Protein AF-A0A067BLY7-F1 (afdb_monomer_lite)

Secondary structure (DSSP, 8-state):
-PPP-----PPP---------SSTT-STTSHHHHTT----TT---SS---HHHHHHHTT--HHHHHT-HHHHHHGGG-S-HHHHHT-EEE-SS-TTSGGGSEEEHHHHTT-EE-TTT--EEEEETTTTEEEESSSS--EEETTTTEEE-TTEEEETTTTEEEE--GGG-SPPHHHHHHTT---------------------

pLDDT: mean 81.49, std 18.59, range [37.84, 96.62]

Structure (mmCIF, N/CA/C/O backbone):
data_AF-A0A067BLY7-F1
#
_entry.id   AF-A0A067BLY7-F1
#
loop_
_atom_site.group_PDB
_atom_site.id
_atom_site.type_symbol
_atom_site.label_atom_id
_atom_site.label_alt_id
_atom_site.label_comp_id
_atom_site.label_asym_id
_atom_site.label_entity_id
_atom_site.label_seq_id
_atom_site.pdbx_PDB_ins_code
_atom_site.Cartn_x
_atom_site.Cartn_y
_atom_site.Cartn_z
_atom_site.occupancy
_atom_site.B_iso_or_equiv
_atom_site.auth_seq_id
_atom_site.auth_comp_id
_atom_site.auth_asym_id
_atom_site.auth_atom_id
_atom_site.pdbx_PDB_model_num
ATOM 1 N N . MET A 1 1 ? 31.575 -41.632 6.949 1.00 43.72 1 MET A N 1
ATOM 2 C CA . MET A 1 1 ? 31.497 -40.718 5.791 1.00 43.72 1 MET A CA 1
ATOM 3 C C . MET A 1 1 ? 30.023 -40.528 5.488 1.00 43.72 1 MET A C 1
ATOM 5 O O . MET A 1 1 ? 29.417 -41.386 4.865 1.00 43.72 1 MET A O 1
ATOM 9 N N . SER A 1 2 ? 29.424 -39.499 6.079 1.00 47.62 2 SER A N 1
ATOM 10 C CA . SER A 1 2 ? 27.985 -39.240 5.988 1.00 47.62 2 SER A CA 1
ATOM 11 C C . SER A 1 2 ? 27.697 -38.441 4.715 1.00 47.62 2 SER A C 1
ATOM 13 O O . SER A 1 2 ? 28.386 -37.444 4.492 1.00 47.62 2 SER A O 1
ATOM 15 N N . PRO A 1 3 ? 26.734 -38.842 3.870 1.00 48.50 3 PRO A N 1
ATOM 16 C CA . PRO A 1 3 ? 26.409 -38.079 2.677 1.00 48.50 3 PRO A CA 1
ATOM 17 C C . PRO A 1 3 ? 25.557 -36.864 3.058 1.00 48.50 3 PRO A C 1
ATOM 19 O O . PRO A 1 3 ? 24.524 -36.982 3.718 1.00 48.50 3 PRO A O 1
ATOM 22 N N . SER A 1 4 ? 26.028 -35.688 2.647 1.00 45.72 4 SER A N 1
ATOM 23 C CA . SER A 1 4 ? 25.341 -34.406 2.768 1.00 45.72 4 SER A CA 1
ATOM 24 C C . SER A 1 4 ? 24.004 -34.424 2.030 1.00 45.72 4 SER A C 1
ATOM 26 O O . SER A 1 4 ? 23.953 -34.569 0.810 1.00 45.72 4 SER A O 1
ATOM 28 N N . VAL A 1 5 ? 22.923 -34.217 2.776 1.00 52.03 5 VAL A N 1
ATOM 29 C CA . VAL A 1 5 ? 21.598 -33.883 2.248 1.00 52.03 5 VAL A CA 1
ATOM 30 C C . VAL A 1 5 ? 21.599 -32.406 1.853 1.00 52.03 5 VAL A C 1
ATOM 32 O O . VAL A 1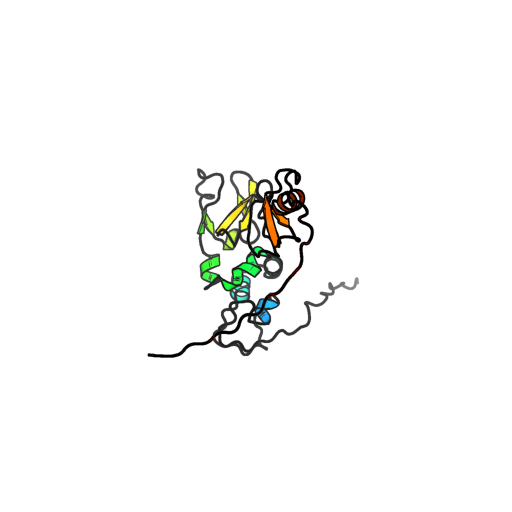 5 ? 21.607 -31.522 2.707 1.00 52.03 5 VAL A O 1
ATOM 35 N N . LEU A 1 6 ? 21.627 -32.136 0.549 1.00 51.06 6 LEU A N 1
ATOM 36 C CA . LEU A 1 6 ? 21.305 -30.823 -0.010 1.00 51.06 6 LEU A CA 1
ATOM 37 C C . LEU A 1 6 ? 19.787 -30.593 0.101 1.00 51.06 6 LEU A C 1
ATOM 39 O O . LEU A 1 6 ? 19.025 -31.509 -0.218 1.00 51.06 6 LEU A O 1
ATOM 43 N N . PRO A 1 7 ? 19.310 -29.400 0.501 1.00 44.44 7 PRO A N 1
ATOM 44 C CA . PRO A 1 7 ? 17.887 -29.102 0.469 1.00 44.44 7 PRO A CA 1
ATOM 45 C C . PRO A 1 7 ? 17.420 -28.946 -0.980 1.00 44.44 7 PRO A C 1
ATOM 47 O O . PRO A 1 7 ? 17.842 -28.037 -1.697 1.00 44.44 7 PRO A O 1
ATOM 50 N N . THR A 1 8 ? 16.515 -29.828 -1.393 1.00 40.44 8 THR A N 1
ATOM 51 C CA . THR A 1 8 ? 15.702 -29.703 -2.603 1.00 40.44 8 THR A CA 1
ATOM 52 C C . THR A 1 8 ? 14.889 -28.409 -2.532 1.00 40.44 8 THR A C 1
ATOM 54 O O . THR A 1 8 ? 13.848 -28.349 -1.880 1.00 40.44 8 THR A O 1
ATOM 57 N N . MET A 1 9 ? 15.358 -27.357 -3.203 1.00 46.91 9 MET A N 1
ATOM 58 C CA . MET A 1 9 ? 14.544 -26.183 -3.519 1.00 46.91 9 MET A CA 1
ATOM 59 C C . MET A 1 9 ? 13.502 -26.603 -4.564 1.00 46.91 9 MET A C 1
ATOM 61 O O . MET A 1 9 ? 13.812 -26.724 -5.749 1.00 46.91 9 MET A O 1
ATOM 65 N N . LEU A 1 10 ? 12.274 -26.883 -4.118 1.00 46.50 10 LEU A N 1
ATOM 66 C CA . LEU A 1 10 ? 11.126 -27.056 -5.009 1.00 46.50 10 LEU A CA 1
ATOM 67 C C . LEU A 1 10 ? 10.812 -25.737 -5.746 1.00 46.50 10 LEU A C 1
ATOM 69 O O . LEU A 1 10 ? 11.083 -24.654 -5.225 1.00 46.50 10 LEU A O 1
ATOM 73 N N . PRO A 1 11 ? 10.277 -25.813 -6.976 1.00 46.44 11 PRO A N 1
ATOM 74 C CA . PRO A 1 11 ? 10.436 -24.760 -7.965 1.00 46.44 11 PRO A CA 1
ATOM 75 C C . PRO A 1 11 ? 9.510 -23.571 -7.705 1.00 46.44 11 PRO A C 1
ATOM 77 O O . PRO A 1 11 ? 8.310 -23.724 -7.475 1.00 46.44 11 PRO A O 1
ATOM 80 N N . ALA A 1 12 ? 10.068 -22.369 -7.854 1.00 46.75 12 ALA A N 1
ATOM 81 C CA . ALA A 1 12 ? 9.291 -21.178 -8.155 1.00 46.75 12 ALA A CA 1
ATOM 82 C C . ALA A 1 12 ? 8.464 -21.431 -9.428 1.00 46.75 12 ALA A C 1
ATOM 84 O O . ALA A 1 12 ? 8.984 -21.936 -10.423 1.00 46.75 12 ALA A O 1
ATOM 85 N N . SER A 1 13 ? 7.173 -21.105 -9.364 1.00 43.59 13 SER A N 1
ATOM 86 C CA . SER A 1 13 ? 6.187 -21.193 -10.448 1.00 43.59 13 SER A CA 1
ATOM 87 C C . SER A 1 13 ? 6.798 -20.977 -11.844 1.00 43.59 13 SER A C 1
ATOM 89 O O . SER A 1 13 ? 7.251 -19.887 -12.188 1.00 43.59 13 SER A O 1
ATOM 91 N N . THR A 1 14 ? 6.808 -22.031 -12.663 1.00 43.09 14 THR A N 1
ATOM 92 C CA . THR A 1 14 ? 7.482 -22.119 -13.973 1.00 43.09 14 THR A CA 1
ATOM 93 C C . THR A 1 14 ? 6.712 -21.473 -15.127 1.00 43.09 14 THR A C 1
ATOM 95 O O . THR A 1 14 ? 6.961 -21.777 -16.295 1.00 43.09 14 THR A O 1
ATOM 98 N N . LYS A 1 15 ? 5.798 -20.534 -14.860 1.00 52.09 15 LYS A N 1
ATOM 99 C CA . LYS A 1 15 ? 5.308 -19.666 -15.936 1.00 52.09 15 LYS A CA 1
ATOM 100 C C . LYS A 1 15 ? 6.346 -18.578 -16.172 1.00 52.09 15 LYS A C 1
ATOM 102 O O . LYS A 1 15 ? 6.411 -17.594 -15.441 1.00 52.09 15 LYS A O 1
ATOM 107 N N . LEU A 1 16 ? 7.163 -18.757 -17.211 1.00 62.25 16 LEU A N 1
ATOM 108 C CA . LEU A 1 16 ? 8.032 -17.711 -17.756 1.00 62.25 16 LEU A CA 1
ATOM 109 C C . LEU A 1 16 ? 7.159 -16.589 -18.338 1.00 62.25 16 LEU A C 1
ATOM 111 O O . LEU A 1 16 ? 6.946 -16.493 -19.548 1.00 62.25 16 LEU A O 1
ATOM 115 N N . ASN A 1 17 ? 6.615 -15.754 -17.457 1.00 77.25 17 ASN A N 1
ATOM 116 C CA . ASN A 1 17 ? 5.777 -14.627 -17.824 1.00 77.25 17 ASN A CA 1
ATOM 117 C C . ASN A 1 17 ? 6.636 -13.619 -18.592 1.00 77.25 17 ASN A C 1
ATOM 119 O O . ASN A 1 17 ? 7.501 -12.953 -18.025 1.00 77.25 17 ASN A O 1
ATOM 123 N N . SER A 1 18 ? 6.406 -13.528 -19.901 1.00 91.44 18 SER A N 1
ATOM 124 C CA . SER A 1 18 ? 7.061 -12.563 -20.782 1.00 91.44 18 SER A CA 1
ATOM 125 C C . SER A 1 18 ? 6.076 -11.474 -21.195 1.00 91.44 18 SER A C 1
ATOM 127 O O . SER A 1 18 ? 4.872 -11.703 -21.312 1.00 91.44 18 SER A O 1
ATOM 129 N N . CYS A 1 19 ? 6.576 -10.260 -21.415 1.00 94.00 19 CYS A N 1
ATOM 130 C CA . CYS A 1 19 ? 5.757 -9.146 -21.877 1.00 94.00 19 CYS A CA 1
ATOM 131 C C . CYS A 1 19 ? 6.415 -8.398 -23.042 1.00 94.00 19 CYS A C 1
ATOM 133 O O . CYS A 1 19 ? 7.618 -8.506 -23.278 1.00 94.00 19 CYS A O 1
ATOM 135 N N . ARG A 1 20 ? 5.614 -7.617 -23.772 1.00 95.06 20 ARG A N 1
ATOM 136 C CA . ARG A 1 20 ? 6.055 -6.756 -24.887 1.00 95.06 20 ARG A CA 1
ATOM 137 C C . ARG A 1 20 ? 5.517 -5.331 -24.732 1.00 95.06 20 ARG A C 1
ATOM 139 O O . ARG A 1 20 ? 5.064 -4.709 -25.683 1.00 95.06 20 ARG A O 1
ATOM 146 N N . CYS A 1 21 ? 5.464 -4.843 -23.494 1.00 94.94 21 CYS A N 1
ATOM 147 C CA . CYS A 1 21 ? 4.829 -3.563 -23.194 1.00 94.94 21 CYS A CA 1
ATOM 148 C C . CYS A 1 21 ? 5.661 -2.395 -23.737 1.00 94.94 21 CYS A C 1
ATOM 150 O O . CYS A 1 21 ? 6.832 -2.274 -23.388 1.00 94.94 21 CYS A O 1
ATOM 152 N N . ALA A 1 22 ? 5.029 -1.484 -24.477 1.00 92.00 22 ALA A N 1
ATOM 153 C CA . ALA A 1 22 ? 5.626 -0.192 -24.824 1.00 92.00 22 ALA A CA 1
ATOM 154 C C . ALA A 1 22 ? 5.487 0.854 -23.695 1.00 92.00 22 ALA A C 1
ATOM 156 O O . ALA A 1 22 ? 6.247 1.808 -23.610 1.00 92.00 22 ALA A O 1
ATOM 157 N N . GLY A 1 23 ? 4.514 0.667 -22.792 1.00 85.62 23 GLY A N 1
ATOM 158 C CA . GLY A 1 23 ? 4.193 1.603 -21.705 1.00 85.62 23 GLY A CA 1
ATOM 159 C C . GLY A 1 23 ? 5.053 1.477 -20.439 1.00 85.62 23 GLY A C 1
ATOM 160 O O . GLY A 1 23 ? 4.634 1.938 -19.377 1.00 85.62 23 GLY A O 1
ATOM 161 N N . GLY A 1 24 ? 6.208 0.807 -20.502 1.00 88.81 24 GLY A N 1
ATOM 162 C CA . GLY A 1 24 ? 7.158 0.731 -19.387 1.00 88.81 24 GLY A CA 1
ATOM 163 C C . GLY A 1 24 ? 6.716 -0.086 -18.165 1.00 88.81 24 GLY A C 1
ATOM 164 O O . GLY A 1 24 ? 7.189 0.185 -17.070 1.00 88.81 24 GLY A O 1
ATOM 165 N N . CYS A 1 25 ? 5.830 -1.075 -18.321 1.00 92.56 25 CYS A N 1
ATOM 166 C CA . CYS A 1 25 ? 5.529 -2.104 -17.306 1.00 92.56 25 CYS A CA 1
ATOM 167 C C . CYS A 1 25 ? 5.191 -1.590 -15.890 1.00 92.56 25 CYS A C 1
ATOM 169 O O . CYS A 1 25 ? 5.679 -2.140 -14.915 1.00 92.56 25 CYS A O 1
ATOM 171 N N . ARG A 1 26 ? 4.363 -0.546 -15.753 1.00 87.94 26 ARG A N 1
ATOM 172 C CA . ARG A 1 26 ? 4.114 0.111 -14.447 1.00 87.94 26 ARG A CA 1
ATOM 173 C C . ARG A 1 26 ? 2.918 -0.416 -13.652 1.00 87.94 26 ARG A C 1
ATOM 175 O O . ARG A 1 26 ? 2.711 -0.018 -12.517 1.00 87.94 26 ARG A O 1
ATOM 182 N N . ASN A 1 27 ? 2.059 -1.228 -14.259 1.00 85.69 27 ASN A N 1
ATOM 183 C CA . ASN A 1 27 ? 0.806 -1.661 -13.644 1.00 85.69 27 ASN A CA 1
ATOM 184 C C . ASN A 1 27 ? 0.369 -3.030 -14.176 1.00 85.69 27 ASN A C 1
ATOM 186 O O . ASN A 1 27 ? 1.000 -3.580 -15.081 1.00 85.69 27 ASN A O 1
ATOM 190 N N . GLY A 1 28 ? -0.750 -3.540 -13.655 1.00 86.38 28 GLY A N 1
ATOM 191 C CA . GLY A 1 28 ? -1.318 -4.845 -14.008 1.00 86.38 28 GLY A CA 1
ATOM 192 C C . GLY A 1 28 ? -1.743 -5.037 -15.473 1.00 86.38 28 GLY A C 1
ATOM 193 O O . GLY A 1 28 ? -2.239 -6.108 -15.806 1.00 86.38 28 GLY A O 1
ATOM 194 N N . ARG A 1 29 ? -1.546 -4.054 -16.371 1.00 89.88 29 ARG A N 1
ATOM 195 C CA . ARG A 1 29 ? -1.613 -4.292 -17.829 1.00 89.88 29 ARG A CA 1
ATOM 196 C C . ARG A 1 29 ? -0.418 -5.109 -18.328 1.00 89.88 29 ARG A C 1
ATOM 198 O O . ARG A 1 29 ? -0.519 -5.780 -19.348 1.00 89.88 29 ARG A O 1
ATOM 205 N N . CYS A 1 30 ? 0.719 -5.038 -17.635 1.00 92.31 30 CYS A N 1
ATOM 206 C CA . CYS A 1 30 ? 1.875 -5.883 -17.911 1.00 92.31 30 CYS A CA 1
ATOM 207 C C . CYS A 1 30 ? 1.667 -7.265 -17.286 1.00 92.31 30 CYS A C 1
ATOM 209 O O . CYS A 1 30 ? 1.398 -7.354 -16.091 1.00 92.31 30 CYS A O 1
ATOM 211 N N . ALA A 1 31 ? 1.852 -8.330 -18.073 1.00 92.06 31 ALA A N 1
ATOM 212 C CA . ALA A 1 31 ? 1.728 -9.708 -17.598 1.00 92.06 31 ALA A CA 1
ATOM 213 C C . ALA A 1 31 ? 2.665 -10.009 -16.417 1.00 92.06 31 ALA A C 1
ATOM 215 O O . ALA A 1 31 ? 2.224 -10.571 -15.428 1.00 92.06 31 ALA A O 1
ATOM 216 N N . CYS A 1 32 ? 3.924 -9.561 -16.469 1.00 92.00 32 CYS A N 1
ATOM 217 C CA . CYS A 1 32 ? 4.869 -9.753 -15.367 1.00 92.00 32 CYS A CA 1
ATOM 218 C C . CYS A 1 32 ? 4.368 -9.070 -14.088 1.00 92.00 32 CYS A C 1
ATOM 220 O O . CYS A 1 32 ? 4.284 -9.694 -13.042 1.00 92.00 32 CYS A O 1
ATOM 222 N N . VAL A 1 33 ? 3.941 -7.806 -14.186 1.00 91.38 33 VAL A N 1
ATOM 223 C CA . VAL A 1 33 ? 3.453 -7.056 -13.018 1.00 91.38 33 VAL A CA 1
ATOM 224 C C . VAL A 1 33 ? 2.175 -7.657 -12.443 1.00 91.38 33 VAL A C 1
ATOM 226 O O . VAL A 1 33 ? 2.026 -7.733 -11.228 1.00 91.38 33 VAL A O 1
ATOM 229 N N . LYS A 1 34 ? 1.252 -8.083 -13.311 1.00 89.81 34 LYS A N 1
ATOM 230 C CA . LYS A 1 34 ? 0.004 -8.739 -12.913 1.00 89.81 34 LYS A CA 1
ATOM 231 C C . LYS A 1 34 ? 0.267 -9.993 -12.077 1.00 89.81 34 LYS A C 1
ATOM 233 O O . LYS A 1 34 ? -0.463 -10.251 -11.131 1.00 89.81 34 LYS A O 1
ATOM 238 N N . GLU A 1 35 ? 1.319 -10.722 -12.421 1.00 88.50 35 GLU A N 1
ATOM 239 C CA . GLU A 1 35 ? 1.740 -11.955 -11.756 1.00 88.50 35 GLU A CA 1
ATOM 240 C C . GLU A 1 35 ? 2.717 -11.691 -10.596 1.00 88.50 35 GLU A C 1
ATOM 242 O O . GLU A 1 35 ? 3.284 -12.626 -10.039 1.00 88.50 35 GLU A O 1
ATOM 247 N N . GLY A 1 36 ? 2.947 -10.422 -10.235 1.00 87.75 36 GLY A N 1
ATOM 248 C CA . GLY A 1 36 ? 3.853 -10.057 -9.148 1.00 87.75 36 GLY A CA 1
ATOM 249 C C . GLY A 1 36 ? 5.333 -10.303 -9.453 1.00 87.75 36 GLY A C 1
ATOM 250 O O . GLY A 1 36 ? 6.131 -10.477 -8.540 1.00 87.75 36 GLY A O 1
ATOM 251 N N . SER A 1 37 ? 5.720 -10.360 -10.727 1.00 89.00 37 SER A N 1
ATOM 252 C CA . SER A 1 37 ? 7.069 -10.732 -11.145 1.00 89.00 37 SER A CA 1
ATOM 253 C C . SER A 1 37 ? 7.833 -9.583 -11.806 1.00 89.00 37 SER A C 1
ATOM 255 O O . SER A 1 37 ? 7.283 -8.683 -12.457 1.00 89.00 37 SER A O 1
ATOM 257 N N . MET A 1 38 ? 9.159 -9.646 -11.692 1.00 90.69 38 MET A N 1
ATOM 258 C CA . MET A 1 38 ? 10.065 -8.792 -12.457 1.00 90.69 38 MET A CA 1
ATOM 259 C C . MET A 1 38 ? 10.023 -9.164 -13.945 1.00 90.69 38 MET A C 1
ATOM 261 O O . MET A 1 38 ? 9.806 -10.322 -14.311 1.00 90.69 38 MET A O 1
ATOM 265 N N . CYS A 1 39 ? 10.245 -8.179 -14.817 1.00 91.69 39 CYS A N 1
ATOM 266 C CA . CYS A 1 39 ? 10.494 -8.458 -16.228 1.00 91.69 39 CYS A CA 1
ATOM 267 C C . CYS A 1 39 ? 11.867 -9.132 -16.355 1.00 91.69 39 CYS A C 1
ATOM 269 O O . CYS A 1 39 ? 12.873 -8.529 -15.992 1.00 91.69 39 CYS A O 1
ATOM 271 N N . GLY A 1 40 ? 11.903 -10.364 -16.864 1.00 89.12 40 GLY A N 1
ATOM 272 C CA . GLY A 1 40 ? 13.145 -11.096 -17.117 1.00 89.12 40 GLY A CA 1
ATOM 273 C C . GLY A 1 40 ? 13.685 -10.907 -18.537 1.00 89.12 40 GLY A C 1
ATOM 274 O O . GLY A 1 40 ? 13.106 -10.191 -19.355 1.00 89.12 40 GLY A O 1
ATOM 275 N N . VAL A 1 41 ? 14.757 -11.634 -18.856 1.00 89.00 41 VAL A N 1
ATOM 276 C CA . VAL A 1 41 ? 15.429 -11.620 -20.174 1.00 89.00 41 VAL A CA 1
ATOM 277 C C . VAL A 1 41 ? 14.531 -12.040 -21.344 1.00 89.00 41 VAL A C 1
ATOM 279 O O . VAL A 1 41 ? 14.805 -11.714 -22.493 1.00 89.00 41 VAL A O 1
ATOM 282 N N . THR A 1 42 ? 13.435 -12.748 -21.069 1.00 91.56 42 THR A N 1
ATOM 283 C CA . THR A 1 42 ? 12.446 -13.158 -22.075 1.00 91.56 42 THR A CA 1
ATOM 284 C C . THR A 1 42 ? 11.482 -12.030 -22.459 1.00 91.56 42 THR A C 1
ATOM 286 O O . THR A 1 42 ? 10.748 -12.151 -23.443 1.00 91.56 42 THR A O 1
ATOM 289 N N . CYS A 1 43 ? 11.459 -10.925 -21.706 1.00 93.56 43 CYS A N 1
ATOM 290 C CA . CYS A 1 43 ? 10.618 -9.768 -21.995 1.00 93.56 43 CYS A CA 1
ATOM 291 C C . CYS A 1 43 ? 11.215 -8.904 -23.110 1.00 93.56 43 CYS A C 1
ATOM 293 O O . CYS A 1 43 ? 12.419 -8.688 -23.182 1.00 93.56 43 CYS A O 1
ATOM 295 N N . ARG A 1 44 ? 10.344 -8.337 -23.948 1.00 94.19 44 ARG A N 1
ATOM 296 C CA . ARG A 1 44 ? 10.695 -7.382 -25.014 1.00 94.19 44 ARG A CA 1
ATOM 297 C C . ARG A 1 44 ? 10.034 -6.020 -24.797 1.00 94.19 44 ARG A C 1
ATOM 299 O O . ARG A 1 44 ? 9.633 -5.356 -25.746 1.00 94.19 44 ARG A O 1
ATOM 306 N N . CYS A 1 45 ? 9.806 -5.647 -23.542 1.00 94.44 45 CYS A N 1
ATOM 307 C CA . CYS A 1 45 ? 9.267 -4.336 -23.199 1.00 94.44 45 CYS A CA 1
ATOM 308 C C . CYS A 1 45 ? 10.305 -3.232 -23.422 1.00 94.44 45 CYS A C 1
ATOM 310 O O . CYS A 1 45 ? 11.493 -3.438 -23.182 1.00 94.44 45 CYS A O 1
ATOM 312 N N . THR A 1 46 ? 9.847 -2.044 -23.806 1.00 91.56 46 THR A N 1
ATOM 313 C CA . THR A 1 46 ? 10.695 -0.853 -23.934 1.00 91.56 46 THR A CA 1
ATOM 314 C C . THR A 1 46 ? 10.563 0.034 -22.697 1.00 91.56 46 THR A C 1
ATOM 316 O O . THR A 1 46 ? 9.510 0.071 -22.053 1.00 91.56 46 THR A O 1
ATOM 319 N N . SER A 1 47 ? 11.655 0.719 -22.331 1.00 89.94 47 SER A N 1
ATOM 320 C CA . SER A 1 47 ? 11.721 1.640 -21.181 1.00 89.94 47 SER A CA 1
ATOM 321 C C . SER A 1 47 ? 11.089 1.062 -19.906 1.00 89.94 47 SER A C 1
ATOM 323 O O . SER A 1 47 ? 10.233 1.691 -19.278 1.00 89.94 47 SER A O 1
ATOM 325 N N . CYS A 1 48 ? 11.471 -0.173 -19.560 1.00 90.94 48 CYS A N 1
ATOM 326 C CA . CYS A 1 48 ? 10.896 -0.917 -18.444 1.00 90.94 48 CYS A CA 1
ATOM 327 C C . CYS A 1 48 ? 11.050 -0.145 -17.125 1.00 90.94 48 CYS A C 1
ATOM 329 O O . CYS A 1 48 ? 12.159 0.177 -16.711 1.00 90.94 48 CYS A O 1
ATOM 331 N N . LYS A 1 49 ? 9.927 0.124 -16.458 1.00 89.44 49 LYS A N 1
ATOM 332 C CA . LYS A 1 49 ? 9.844 0.700 -15.110 1.00 89.44 49 LYS A CA 1
ATOM 333 C C . LYS A 1 49 ? 9.023 -0.214 -14.205 1.00 89.44 49 LYS A C 1
ATOM 335 O O . LYS A 1 49 ? 8.127 0.240 -13.496 1.00 89.44 49 LYS A O 1
ATOM 340 N N . ASN A 1 50 ? 9.282 -1.518 -14.306 1.00 91.50 50 ASN A N 1
ATOM 341 C CA . ASN A 1 50 ? 8.626 -2.504 -13.463 1.00 91.50 50 ASN A CA 1
ATOM 342 C C . ASN A 1 50 ? 8.965 -2.213 -11.987 1.00 91.50 50 ASN A C 1
ATOM 344 O O . ASN A 1 50 ? 10.146 -2.231 -11.636 1.00 91.50 50 ASN A O 1
ATOM 348 N N . PRO A 1 51 ? 7.963 -1.957 -11.128 1.00 89.25 51 PRO A N 1
ATOM 349 C CA . PRO A 1 51 ? 8.191 -1.586 -9.734 1.00 89.25 51 PRO A CA 1
ATOM 350 C C . PRO A 1 51 ? 8.917 -2.670 -8.927 1.00 89.25 51 PRO A C 1
ATOM 352 O O . PRO A 1 51 ? 9.677 -2.343 -8.019 1.00 89.25 51 PRO A O 1
ATOM 355 N N . PHE A 1 52 ? 8.746 -3.946 -9.283 1.00 89.94 52 PHE A N 1
ATOM 356 C CA . PHE A 1 52 ? 9.400 -5.065 -8.602 1.00 89.94 52 PHE A CA 1
ATOM 357 C C . PHE A 1 52 ? 10.915 -5.081 -8.800 1.00 89.94 52 PHE A C 1
ATOM 359 O O . PHE A 1 52 ? 11.631 -5.546 -7.920 1.00 89.94 52 PHE A O 1
ATOM 366 N N . LEU A 1 53 ? 11.414 -4.533 -9.915 1.00 85.06 53 LEU A N 1
ATOM 367 C CA . LEU A 1 53 ? 12.854 -4.393 -10.126 1.00 85.06 53 LEU A CA 1
ATOM 368 C C . LEU A 1 53 ? 13.444 -3.381 -9.138 1.00 85.06 53 LEU A C 1
ATOM 370 O O . LEU A 1 53 ? 14.456 -3.662 -8.510 1.00 85.06 53 LEU A O 1
ATOM 374 N N . SER A 1 54 ? 12.786 -2.231 -8.957 1.00 86.44 54 SER A N 1
ATOM 375 C CA . SER A 1 54 ? 13.220 -1.213 -7.992 1.00 86.44 54 SER A CA 1
ATOM 376 C C . SER A 1 54 ? 13.193 -1.734 -6.554 1.00 86.44 54 SER A C 1
ATOM 378 O O . SER A 1 54 ? 14.107 -1.453 -5.790 1.00 86.44 54 SER A O 1
ATOM 380 N N . ILE A 1 55 ? 12.178 -2.526 -6.204 1.00 87.19 55 ILE A N 1
ATOM 381 C CA . ILE A 1 55 ? 12.048 -3.160 -4.883 1.00 87.19 55 ILE A CA 1
ATOM 382 C C . ILE A 1 55 ? 13.177 -4.171 -4.649 1.00 87.19 55 ILE A C 1
ATOM 384 O O . ILE A 1 55 ? 13.849 -4.106 -3.622 1.00 87.19 55 ILE A O 1
ATOM 388 N N . ALA A 1 56 ? 13.437 -5.052 -5.620 1.00 86.12 56 ALA A N 1
ATOM 389 C CA . ALA A 1 56 ? 14.517 -6.032 -5.527 1.00 86.12 56 ALA A CA 1
ATOM 390 C C . ALA A 1 56 ? 15.900 -5.362 -5.453 1.00 86.12 56 ALA A C 1
ATOM 392 O O . ALA A 1 56 ? 16.746 -5.775 -4.664 1.00 86.12 56 ALA A O 1
ATOM 393 N N . MET A 1 57 ? 16.124 -4.292 -6.225 1.00 84.81 57 MET A N 1
ATOM 394 C CA . MET A 1 57 ? 17.359 -3.500 -6.159 1.00 84.81 57 MET A CA 1
ATOM 395 C C . MET A 1 57 ? 17.555 -2.816 -4.803 1.00 84.81 57 MET A C 1
ATOM 397 O O . MET A 1 57 ? 18.691 -2.615 -4.386 1.00 84.81 57 MET A O 1
ATOM 401 N N . ALA A 1 58 ? 16.466 -2.479 -4.114 1.00 84.31 58 ALA A N 1
ATOM 402 C CA . ALA A 1 58 ? 16.509 -1.934 -2.764 1.00 84.31 58 ALA A CA 1
ATOM 403 C C . ALA A 1 58 ? 16.691 -3.013 -1.675 1.00 84.31 58 ALA A C 1
ATOM 405 O O . ALA A 1 58 ? 16.714 -2.683 -0.492 1.00 84.31 58 ALA A O 1
ATOM 406 N N . GLY A 1 59 ? 16.828 -4.290 -2.058 1.00 84.06 59 GLY A N 1
ATOM 407 C CA . GLY A 1 59 ? 17.062 -5.406 -1.139 1.00 84.06 59 GLY A CA 1
ATOM 408 C C . GLY A 1 59 ? 15.817 -5.894 -0.395 1.00 84.06 59 GLY A C 1
ATOM 409 O O . GLY A 1 59 ? 15.950 -6.639 0.571 1.00 84.06 59 GLY A O 1
ATOM 410 N N . ILE A 1 60 ? 14.618 -5.490 -0.822 1.00 84.75 60 ILE A N 1
ATOM 411 C CA . ILE A 1 60 ? 13.359 -5.938 -0.216 1.00 84.75 60 ILE A CA 1
ATOM 412 C C . ILE A 1 60 ? 12.925 -7.264 -0.849 1.00 84.75 60 ILE A C 1
ATOM 414 O O . ILE A 1 60 ? 12.963 -7.415 -2.075 1.00 84.75 60 ILE A O 1
ATOM 418 N N . ASP A 1 61 ? 12.445 -8.205 -0.030 1.00 83.06 61 ASP A N 1
ATOM 419 C CA . ASP A 1 61 ? 11.816 -9.425 -0.537 1.00 83.06 61 ASP A CA 1
ATOM 420 C C . ASP A 1 61 ? 10.507 -9.090 -1.265 1.00 83.06 61 ASP A C 1
ATOM 422 O O . ASP A 1 61 ? 9.490 -8.722 -0.678 1.00 83.06 61 ASP A O 1
ATOM 426 N N . VAL A 1 62 ? 10.523 -9.248 -2.586 1.00 84.19 62 VAL A N 1
ATOM 427 C CA . VAL A 1 62 ? 9.352 -9.037 -3.443 1.00 84.19 62 VAL A CA 1
ATOM 428 C C . VAL A 1 62 ? 8.206 -9.981 -3.058 1.00 84.19 62 VAL A C 1
ATOM 430 O O . VAL A 1 62 ? 7.034 -9.633 -3.210 1.00 84.19 62 VAL A O 1
ATOM 433 N N . SER A 1 63 ? 8.521 -11.163 -2.526 1.00 84.06 63 SER A N 1
ATOM 434 C CA . SER A 1 63 ? 7.547 -12.221 -2.256 1.00 84.06 63 SER A CA 1
ATOM 435 C C . SER A 1 63 ? 6.549 -11.846 -1.159 1.00 84.06 63 SER A C 1
ATOM 437 O O . SER A 1 63 ? 5.405 -12.310 -1.195 1.00 84.06 63 SER A O 1
ATOM 439 N N . THR A 1 64 ? 6.942 -11.044 -0.164 1.00 82.88 64 THR A N 1
ATOM 440 C CA . THR A 1 64 ? 6.021 -10.542 0.874 1.00 82.88 64 THR A CA 1
ATOM 441 C C . THR A 1 64 ? 5.106 -9.458 0.311 1.00 82.88 64 THR A C 1
ATOM 443 O O . THR A 1 64 ? 3.893 -9.516 0.510 1.00 82.88 64 THR A O 1
ATOM 446 N N . LEU A 1 65 ? 5.651 -8.545 -0.493 1.00 86.25 65 LEU A N 1
ATOM 447 C CA . LEU A 1 65 ? 4.906 -7.436 -1.091 1.00 86.25 65 LEU A CA 1
ATOM 448 C C . LEU A 1 65 ? 3.875 -7.857 -2.133 1.00 86.25 65 LEU A C 1
ATOM 450 O O . LEU A 1 65 ? 2.796 -7.275 -2.198 1.00 86.25 65 LEU A O 1
ATOM 454 N N . VAL A 1 66 ? 4.163 -8.884 -2.931 1.00 89.06 66 VAL A N 1
ATOM 455 C CA . VAL A 1 66 ? 3.199 -9.415 -3.912 1.00 89.06 66 VAL A CA 1
ATOM 456 C C . VAL A 1 66 ? 1.942 -9.965 -3.232 1.00 89.06 66 VAL A C 1
ATOM 458 O O . VAL A 1 66 ? 0.863 -9.936 -3.820 1.00 89.06 66 VAL A O 1
ATOM 461 N N . ARG A 1 67 ? 2.066 -10.437 -1.986 1.00 88.75 67 ARG A N 1
ATOM 462 C CA . ARG A 1 67 ? 0.940 -10.912 -1.170 1.00 88.75 67 ARG A CA 1
ATOM 463 C C . ARG A 1 67 ? 0.176 -9.774 -0.485 1.00 88.75 67 ARG A C 1
ATOM 465 O O . ARG A 1 67 ? -0.883 -10.020 0.085 1.00 88.75 67 ARG A O 1
ATOM 472 N N . ASP A 1 68 ? 0.689 -8.546 -0.526 1.00 91.06 68 ASP A N 1
ATOM 473 C CA . ASP A 1 68 ? 0.030 -7.383 0.054 1.00 91.06 68 ASP A CA 1
ATOM 474 C C . ASP A 1 68 ? -0.972 -6.765 -0.934 1.00 91.06 68 ASP A C 1
ATOM 476 O O . ASP A 1 68 ? -0.620 -6.007 -1.842 1.00 91.06 68 ASP A O 1
ATOM 480 N N . ASP A 1 69 ? -2.260 -7.031 -0.711 1.00 92.62 69 ASP A N 1
ATOM 481 C CA . ASP A 1 69 ? -3.352 -6.449 -1.496 1.00 92.62 69 ASP A CA 1
ATOM 482 C C . ASP A 1 69 ? -3.346 -4.917 -1.493 1.00 92.62 69 ASP A C 1
ATOM 484 O O . ASP A 1 69 ? -3.749 -4.295 -2.484 1.00 92.62 69 ASP A O 1
ATOM 488 N N . CYS A 1 70 ? -2.915 -4.285 -0.397 1.00 94.12 70 CYS A N 1
ATOM 489 C CA . CYS A 1 70 ? -2.847 -2.831 -0.323 1.00 94.12 70 CYS A CA 1
ATOM 490 C C . CYS A 1 70 ? -1.803 -2.307 -1.313 1.00 94.12 70 CYS A C 1
ATOM 492 O O . CYS A 1 70 ? -2.079 -1.376 -2.075 1.00 94.12 70 CYS A O 1
ATOM 494 N N . PHE A 1 71 ? -0.635 -2.944 -1.361 1.00 92.81 71 PHE A N 1
ATOM 495 C CA . PHE A 1 71 ? 0.419 -2.628 -2.318 1.00 92.81 71 PHE A CA 1
ATOM 496 C C . PHE A 1 71 ? -0.029 -2.887 -3.760 1.00 92.81 71 PHE A C 1
ATOM 498 O O . PHE A 1 71 ? -0.029 -1.967 -4.587 1.00 92.81 71 PHE A O 1
ATOM 505 N N . MET A 1 72 ? -0.483 -4.108 -4.056 1.00 91.19 72 MET A N 1
ATOM 506 C CA . MET A 1 72 ? -0.819 -4.538 -5.418 1.00 91.19 72 MET A CA 1
ATOM 507 C C . MET A 1 72 ? -1.922 -3.678 -6.048 1.00 91.19 72 MET A C 1
ATOM 509 O O . MET A 1 72 ? -1.848 -3.332 -7.232 1.00 91.19 72 MET A O 1
ATOM 513 N N . HIS A 1 73 ? -2.911 -3.244 -5.259 1.00 92.56 73 HIS A N 1
ATOM 514 C CA . HIS A 1 73 ? -3.974 -2.354 -5.735 1.00 92.56 73 HIS A CA 1
ATOM 515 C C . HIS A 1 73 ? -3.559 -0.879 -5.866 1.00 92.56 73 HIS A C 1
ATOM 517 O O . HIS A 1 73 ? -4.227 -0.124 -6.579 1.00 92.56 73 HIS A O 1
ATOM 523 N N . ASN A 1 74 ? -2.474 -0.444 -5.219 1.00 92.56 74 ASN A N 1
ATOM 524 C CA . ASN A 1 74 ? -1.948 0.920 -5.355 1.00 92.56 74 ASN A CA 1
ATOM 525 C C . ASN A 1 74 ? -0.773 1.027 -6.333 1.00 92.56 74 ASN A C 1
ATOM 527 O O . ASN A 1 74 ? -0.407 2.140 -6.710 1.00 92.56 74 ASN A O 1
ATOM 531 N N . LEU A 1 75 ? -0.245 -0.097 -6.821 1.00 89.62 75 LEU A N 1
ATOM 532 C CA . LEU A 1 75 ? 0.907 -0.153 -7.716 1.00 89.62 75 LEU A CA 1
ATOM 533 C C . LEU A 1 75 ? 0.767 0.753 -8.945 1.00 89.62 75 LEU A C 1
ATOM 535 O O . LEU A 1 75 ? 1.687 1.481 -9.302 1.00 89.62 75 LEU A O 1
ATOM 539 N N . SER A 1 76 ? -0.423 0.786 -9.550 1.00 86.81 76 SER A N 1
ATOM 540 C CA . SER A 1 76 ? -0.694 1.610 -10.732 1.00 86.81 76 SER A CA 1
ATOM 541 C C . SER A 1 76 ? -0.681 3.116 -10.473 1.00 86.81 76 SER A C 1
ATOM 543 O O . SER A 1 76 ? -0.628 3.889 -11.429 1.00 86.81 76 SER A O 1
ATOM 545 N N . LYS A 1 77 ? -0.788 3.538 -9.209 1.00 90.19 77 LYS A N 1
ATOM 546 C CA . LYS A 1 77 ? -0.770 4.950 -8.801 1.00 90.19 77 LYS A CA 1
ATOM 547 C C . LYS A 1 77 ? 0.657 5.446 -8.556 1.00 90.19 77 LYS A C 1
ATOM 549 O O . LYS A 1 77 ? 0.894 6.651 -8.551 1.00 90.19 77 LYS A O 1
ATOM 554 N N . ILE A 1 78 ? 1.608 4.530 -8.379 1.00 89.38 78 ILE A N 1
ATOM 555 C CA . ILE A 1 78 ? 3.009 4.847 -8.115 1.00 89.38 78 ILE A CA 1
ATOM 556 C C . ILE A 1 78 ? 3.695 5.126 -9.453 1.00 89.38 78 ILE A C 1
ATOM 558 O O . ILE A 1 78 ? 3.842 4.247 -10.300 1.00 89.38 78 ILE A O 1
ATOM 562 N N . ARG A 1 79 ? 4.096 6.384 -9.669 1.00 86.00 79 ARG A N 1
ATOM 563 C CA . ARG A 1 79 ? 4.752 6.802 -10.922 1.00 86.00 79 ARG A CA 1
ATOM 564 C C . ARG A 1 79 ? 6.200 6.330 -10.994 1.00 86.00 79 ARG A C 1
ATOM 566 O O . ARG A 1 79 ? 6.655 5.945 -12.070 1.00 86.00 79 ARG A O 1
ATOM 573 N N . ASP A 1 80 ? 6.885 6.393 -9.858 1.00 88.75 80 ASP A N 1
ATOM 574 C CA . ASP A 1 80 ? 8.286 6.041 -9.692 1.00 88.75 80 ASP A CA 1
ATOM 575 C C . ASP A 1 80 ? 8.465 5.331 -8.346 1.00 88.75 80 ASP A C 1
ATOM 577 O O . ASP A 1 80 ? 8.244 5.923 -7.289 1.00 88.75 80 ASP A O 1
ATOM 581 N N . MET A 1 81 ? 8.782 4.035 -8.395 1.00 90.44 81 MET A N 1
ATOM 582 C CA . MET A 1 81 ? 8.857 3.209 -7.190 1.00 90.44 81 MET A CA 1
ATOM 583 C C . MET A 1 81 ? 10.043 3.599 -6.309 1.00 90.44 81 MET A C 1
ATOM 585 O O . MET A 1 81 ? 9.895 3.668 -5.097 1.00 90.44 81 MET A O 1
ATOM 589 N N . MET A 1 82 ? 11.196 3.906 -6.905 1.00 89.19 82 MET A N 1
ATOM 590 C CA . MET A 1 82 ? 12.400 4.250 -6.149 1.00 89.19 82 MET A CA 1
ATOM 591 C C . MET A 1 82 ? 12.197 5.536 -5.343 1.00 89.19 82 MET A C 1
ATOM 593 O O . MET A 1 82 ? 12.415 5.562 -4.135 1.00 89.19 82 MET A O 1
ATOM 597 N N . THR A 1 83 ? 11.671 6.575 -5.991 1.00 92.25 83 THR A N 1
ATOM 598 C CA . THR A 1 83 ? 11.281 7.827 -5.327 1.00 92.25 83 THR A CA 1
ATOM 599 C C . THR A 1 83 ? 10.279 7.565 -4.209 1.00 92.25 83 THR A C 1
ATOM 601 O O . THR A 1 83 ? 10.417 8.114 -3.120 1.00 92.25 83 THR A O 1
ATOM 604 N N . LYS A 1 84 ? 9.289 6.693 -4.454 1.00 93.44 84 LYS A N 1
ATOM 605 C CA . LYS A 1 84 ? 8.267 6.378 -3.456 1.00 93.44 84 LYS A CA 1
ATOM 606 C C . LYS A 1 84 ? 8.854 5.683 -2.230 1.00 93.44 84 LYS A C 1
ATOM 608 O O . LYS A 1 84 ? 8.489 6.037 -1.119 1.00 93.44 84 LYS A O 1
ATOM 613 N N . LEU A 1 85 ? 9.773 4.737 -2.408 1.00 92.38 85 LEU A N 1
ATOM 614 C CA . LEU A 1 85 ? 10.430 4.041 -1.298 1.00 92.38 85 LEU A CA 1
ATOM 615 C C . LEU A 1 85 ? 11.250 4.996 -0.414 1.00 92.38 85 LEU A C 1
ATOM 617 O O . LEU A 1 85 ? 11.301 4.813 0.799 1.00 92.38 85 LEU A O 1
ATOM 621 N N . HIS A 1 86 ? 11.842 6.042 -0.990 1.00 93.19 86 HIS A N 1
ATOM 622 C CA . HIS A 1 86 ? 12.602 7.047 -0.238 1.00 93.19 86 HIS A CA 1
ATOM 623 C C . HIS A 1 86 ? 11.752 8.169 0.373 1.00 93.19 86 HIS A C 1
ATOM 625 O O . HIS A 1 86 ? 12.288 9.015 1.089 1.00 93.19 86 HIS A O 1
ATOM 631 N N . GLU A 1 87 ? 10.442 8.193 0.124 1.00 94.88 87 GLU A N 1
ATOM 632 C CA . GLU A 1 87 ? 9.552 9.166 0.748 1.00 94.88 87 GLU A CA 1
ATOM 633 C C . GLU A 1 87 ? 9.511 8.959 2.266 1.00 94.88 87 GLU A C 1
ATOM 635 O O . GLU A 1 87 ? 9.488 7.830 2.761 1.00 94.88 87 GLU A O 1
ATOM 640 N N . VAL A 1 88 ? 9.509 10.069 2.999 1.00 94.75 88 VAL A N 1
ATOM 641 C CA . VAL A 1 88 ? 9.552 10.089 4.458 1.00 94.75 88 VAL A CA 1
ATOM 642 C C . VAL A 1 88 ? 8.153 10.337 5.004 1.00 94.75 88 VAL A C 1
ATOM 644 O O . VAL A 1 88 ? 7.473 11.274 4.585 1.00 94.75 88 VAL A O 1
ATOM 647 N N . ILE A 1 89 ? 7.736 9.505 5.953 1.00 94.50 89 ILE A N 1
ATOM 648 C CA . ILE A 1 89 ? 6.435 9.595 6.612 1.00 94.50 89 ILE A CA 1
ATOM 649 C C . ILE A 1 89 ? 6.606 9.748 8.127 1.00 94.50 89 ILE A C 1
ATOM 651 O O . ILE A 1 89 ? 7.547 9.190 8.701 1.00 94.50 89 ILE A O 1
ATOM 655 N N . PRO A 1 90 ? 5.693 10.471 8.795 1.00 93.50 90 PRO A N 1
ATOM 656 C CA . PRO A 1 90 ? 5.755 10.634 10.235 1.00 93.50 90 PRO A CA 1
ATOM 657 C C . PRO A 1 90 ? 5.370 9.340 10.956 1.00 93.50 90 PRO A C 1
ATOM 659 O O . PRO A 1 90 ? 4.429 8.641 10.559 1.00 93.50 90 PRO A O 1
ATOM 662 N N . VAL A 1 91 ? 6.056 9.048 12.059 1.00 92.94 91 VAL A N 1
ATOM 663 C CA . VAL A 1 91 ? 5.674 7.952 12.958 1.00 92.94 91 VAL A CA 1
ATOM 664 C C . VAL A 1 91 ? 4.596 8.462 13.927 1.00 92.94 91 VAL A C 1
ATOM 666 O O . VAL A 1 91 ? 4.760 9.518 14.534 1.00 92.94 91 VAL A O 1
ATOM 669 N N . PRO A 1 92 ? 3.478 7.738 14.117 1.00 91.06 92 PRO A N 1
ATOM 670 C CA . PRO A 1 92 ? 2.326 8.246 14.870 1.00 91.06 92 PRO A CA 1
ATOM 671 C C . PRO A 1 92 ? 2.505 8.231 16.399 1.00 91.06 92 PRO A C 1
ATOM 673 O O . PRO A 1 92 ? 1.598 8.626 17.130 1.00 91.06 92 PRO A O 1
ATOM 676 N N . CYS A 1 93 ? 3.638 7.752 16.914 1.00 90.62 93 CYS A N 1
ATOM 677 C CA . CYS A 1 93 ? 3.905 7.625 18.345 1.00 90.62 93 CYS A CA 1
ATOM 678 C C . CYS A 1 93 ? 5.280 8.177 18.714 1.00 90.62 93 CYS A C 1
ATOM 680 O O . CYS A 1 93 ? 6.173 8.224 17.878 1.00 90.62 93 CYS A O 1
ATOM 682 N N . CYS A 1 94 ? 5.466 8.495 19.997 1.00 89.88 94 CYS A N 1
ATOM 683 C CA . CYS A 1 94 ? 6.738 8.980 20.542 1.00 89.88 94 CYS A CA 1
ATOM 684 C C . CYS A 1 94 ? 7.317 10.210 19.802 1.00 89.88 94 CYS A C 1
ATOM 686 O O . CYS A 1 94 ? 8.515 10.218 19.521 1.00 89.88 94 CYS A O 1
ATOM 688 N N . PRO A 1 95 ? 6.525 11.269 19.522 1.00 86.94 95 PRO A N 1
ATOM 689 C CA . PRO A 1 95 ? 6.985 12.421 18.732 1.00 86.94 95 PRO A CA 1
ATOM 690 C C . PRO A 1 95 ? 8.134 13.206 19.390 1.00 86.94 95 PRO A C 1
ATOM 692 O O . PRO A 1 95 ? 8.864 13.936 18.721 1.00 86.94 95 PRO A O 1
ATOM 695 N N . SER A 1 96 ? 8.309 13.051 20.705 1.00 85.88 96 SER A N 1
ATOM 696 C CA . SER A 1 96 ? 9.410 13.637 21.472 1.00 85.88 96 SER A CA 1
ATOM 697 C C . SER A 1 96 ? 10.763 12.964 21.222 1.00 85.88 96 SER A C 1
ATOM 699 O O . SER A 1 96 ? 11.793 13.538 21.563 1.00 85.88 96 SER A O 1
ATOM 701 N N . ILE A 1 97 ? 10.791 11.767 20.629 1.00 83.50 97 ILE A N 1
ATOM 702 C CA . ILE A 1 97 ? 12.027 11.047 20.317 1.00 83.50 97 ILE A CA 1
ATOM 703 C C . ILE A 1 97 ? 12.420 11.371 18.877 1.00 83.50 97 IL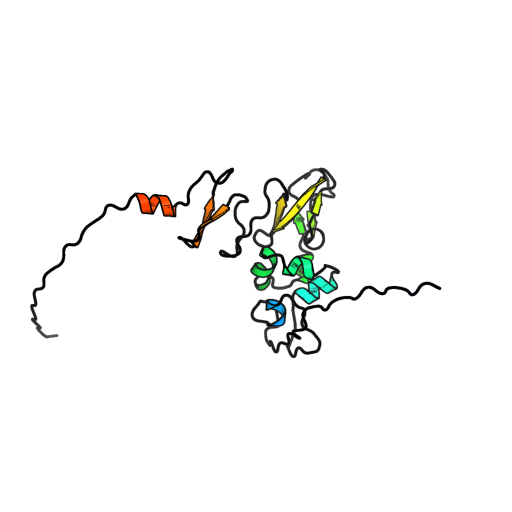E A C 1
ATOM 705 O O . ILE A 1 97 ? 11.758 10.926 17.943 1.00 83.50 97 ILE A O 1
ATOM 709 N N . ALA A 1 98 ? 13.523 12.103 18.693 1.00 80.38 98 ALA A N 1
ATOM 710 C CA . ALA A 1 98 ? 13.987 12.545 17.374 1.00 80.38 98 ALA A CA 1
ATOM 711 C C . ALA A 1 98 ? 14.147 11.389 16.365 1.00 80.38 98 ALA A C 1
ATOM 713 O O . ALA A 1 98 ? 13.743 11.516 15.212 1.00 80.38 98 ALA A O 1
ATOM 714 N N . SER A 1 99 ? 14.650 10.229 16.805 1.00 77.38 99 SER A N 1
ATOM 715 C CA . SER A 1 99 ? 14.812 9.038 15.956 1.00 77.38 99 SER A CA 1
ATOM 716 C C . SER A 1 99 ? 13.496 8.372 15.530 1.00 77.38 99 SER A C 1
ATOM 718 O O . SER A 1 99 ? 13.510 7.550 14.622 1.00 77.38 99 SER A O 1
ATOM 720 N N . ASN A 1 100 ? 12.365 8.731 16.146 1.00 80.94 100 ASN A N 1
ATOM 721 C CA . ASN A 1 100 ? 11.029 8.229 15.821 1.00 80.94 100 ASN A CA 1
ATOM 722 C C . ASN A 1 100 ? 10.109 9.352 15.324 1.00 80.94 100 ASN A C 1
ATOM 724 O O . ASN A 1 100 ? 8.899 9.239 15.453 1.00 80.94 100 ASN A O 1
ATOM 728 N N . GLN A 1 101 ? 10.635 10.457 14.793 1.00 84.38 101 GLN A N 1
ATOM 729 C CA . GLN A 1 101 ? 9.769 11.479 14.191 1.00 84.38 101 GLN A CA 1
ATOM 730 C C . GLN A 1 101 ? 9.325 11.074 12.791 1.00 84.38 101 GLN A C 1
ATOM 732 O O . GLN A 1 101 ? 8.171 11.264 12.418 1.00 84.38 101 GLN A O 1
ATOM 737 N N . ASN A 1 102 ? 10.251 10.500 12.028 1.00 91.19 102 ASN A N 1
ATOM 738 C CA . ASN A 1 102 ? 10.125 10.301 10.600 1.00 91.19 102 ASN A CA 1
ATOM 739 C C . ASN A 1 102 ? 10.856 9.023 10.187 1.00 91.19 102 ASN A C 1
ATOM 741 O O . ASN A 1 102 ? 11.959 8.760 10.663 1.00 91.19 102 ASN A O 1
ATOM 745 N N . VAL A 1 103 ? 10.258 8.252 9.285 1.00 93.06 103 VAL A N 1
ATOM 746 C CA . VAL A 1 103 ? 10.845 7.027 8.730 1.00 93.06 103 VAL A CA 1
ATOM 747 C C . VAL A 1 103 ? 10.608 6.991 7.225 1.00 93.06 103 VAL A C 1
ATOM 749 O O . VAL A 1 103 ? 9.578 7.465 6.745 1.00 93.06 103 VAL A O 1
ATOM 752 N N . SER A 1 104 ? 11.563 6.463 6.463 1.00 94.44 104 SER A N 1
ATOM 753 C CA . SER A 1 104 ? 11.352 6.246 5.027 1.00 94.44 104 SER A CA 1
ATOM 754 C C . SER A 1 104 ? 10.424 5.055 4.784 1.00 94.44 104 SER A C 1
ATOM 756 O O . SER A 1 104 ? 10.417 4.107 5.573 1.00 94.44 104 SER A O 1
ATOM 758 N N . ILE A 1 105 ? 9.669 5.060 3.682 1.00 94.38 105 ILE A N 1
ATOM 759 C CA . ILE A 1 105 ? 8.817 3.916 3.312 1.00 94.38 105 ILE A CA 1
ATOM 760 C C . ILE A 1 105 ? 9.655 2.638 3.194 1.00 94.38 105 ILE A C 1
ATOM 762 O O . ILE A 1 105 ? 9.249 1.593 3.692 1.00 94.38 105 ILE A O 1
ATOM 766 N N . LEU A 1 106 ? 10.859 2.731 2.626 1.00 92.25 106 LEU A N 1
ATOM 767 C CA . LEU A 1 106 ? 11.810 1.627 2.506 1.00 92.25 106 LEU A CA 1
ATOM 768 C C . LEU A 1 106 ? 12.072 0.918 3.843 1.00 92.25 106 LEU A C 1
ATOM 770 O O . LEU A 1 106 ? 12.175 -0.302 3.880 1.00 92.25 106 LEU A O 1
ATOM 774 N N . GLN A 1 107 ? 12.160 1.674 4.936 1.00 90.38 107 GLN A N 1
ATOM 775 C CA . GLN A 1 107 ? 12.457 1.142 6.267 1.00 90.38 107 GLN A CA 1
ATOM 776 C C . GLN A 1 107 ? 11.234 0.573 6.996 1.00 90.38 107 GLN A C 1
ATOM 778 O O . GLN A 1 107 ? 11.409 -0.106 8.002 1.00 90.38 107 GLN A O 1
ATOM 783 N N . CYS A 1 108 ? 10.011 0.865 6.543 1.00 91.62 108 CYS A N 1
ATOM 784 C CA . CYS A 1 108 ? 8.779 0.450 7.226 1.00 91.62 108 CYS A CA 1
ATOM 785 C C . CYS A 1 108 ? 7.846 -0.433 6.386 1.00 91.62 108 CYS A C 1
ATOM 787 O O . CYS A 1 108 ? 6.806 -0.876 6.875 1.00 91.62 108 CYS A O 1
ATOM 789 N N . ILE A 1 109 ? 8.207 -0.693 5.131 1.00 89.75 109 ILE A N 1
ATOM 790 C CA . ILE A 1 109 ? 7.413 -1.456 4.166 1.00 89.75 109 ILE A CA 1
ATOM 791 C C . ILE A 1 109 ? 7.162 -2.911 4.588 1.00 89.75 109 ILE A C 1
ATOM 793 O O . ILE A 1 109 ? 6.072 -3.418 4.342 1.00 89.75 109 ILE A O 1
ATOM 797 N N . ASP A 1 110 ? 8.129 -3.548 5.256 1.00 84.94 110 ASP A N 1
ATOM 798 C CA . ASP A 1 110 ? 8.038 -4.924 5.782 1.00 84.94 110 ASP A CA 1
ATOM 799 C C . ASP A 1 110 ? 7.695 -4.947 7.287 1.00 84.94 110 ASP A C 1
ATOM 801 O O . ASP A 1 110 ? 7.986 -5.892 8.018 1.00 84.94 110 ASP A O 1
ATOM 805 N N . GLY A 1 111 ? 7.077 -3.863 7.763 1.00 88.38 111 GLY A N 1
ATOM 806 C CA . GLY A 1 111 ? 6.765 -3.633 9.166 1.00 88.38 111 GLY A CA 1
ATOM 807 C C . GLY A 1 111 ? 7.785 -2.725 9.850 1.00 88.38 111 GLY A C 1
ATOM 808 O O . GLY A 1 111 ? 8.978 -2.727 9.555 1.00 88.38 111 GLY A O 1
ATOM 809 N N . PHE A 1 112 ? 7.301 -1.920 10.790 1.00 92.31 112 PHE A N 1
ATOM 810 C CA . PHE A 1 112 ? 8.113 -0.992 11.569 1.00 92.31 112 PHE A CA 1
ATOM 811 C C . PHE A 1 112 ? 7.831 -1.157 13.055 1.00 92.31 112 PHE A C 1
ATOM 813 O O . PHE A 1 112 ? 6.675 -1.158 13.467 1.00 92.31 112 PHE A O 1
ATOM 820 N N . THR A 1 113 ? 8.881 -1.239 13.868 1.00 93.69 113 THR A N 1
ATOM 821 C CA . THR A 1 113 ? 8.760 -1.263 15.329 1.00 93.69 113 THR A CA 1
ATOM 822 C C . THR A 1 113 ? 9.363 0.005 15.910 1.00 93.69 113 THR A C 1
ATOM 824 O O . THR A 1 113 ? 10.539 0.296 15.701 1.00 93.69 113 THR A O 1
ATOM 827 N N . CYS A 1 114 ? 8.562 0.766 16.655 1.00 92.12 114 CYS A N 1
ATOM 828 C CA . CYS A 1 114 ? 9.025 1.995 17.288 1.00 92.12 114 CYS A CA 1
ATOM 829 C C . CYS A 1 114 ? 9.997 1.685 18.433 1.00 92.12 114 CYS A C 1
ATOM 831 O O . CYS A 1 114 ? 9.622 1.022 19.399 1.00 92.12 114 CYS A O 1
ATOM 833 N N . ALA A 1 115 ? 11.206 2.247 18.391 1.00 88.69 115 ALA A N 1
ATOM 834 C CA . ALA A 1 115 ? 12.207 2.040 19.442 1.00 88.69 115 ALA A CA 1
ATOM 835 C C . ALA A 1 115 ? 11.795 2.629 20.807 1.00 88.69 115 ALA A C 1
ATOM 837 O O . ALA A 1 115 ? 12.281 2.191 21.843 1.00 88.69 115 ALA A O 1
ATOM 838 N N . GLY A 1 116 ? 10.901 3.625 20.822 1.00 89.50 116 GLY A N 1
ATOM 839 C CA . GLY A 1 116 ? 10.482 4.305 22.050 1.00 89.50 116 GLY A CA 1
ATOM 840 C C . GLY A 1 116 ? 9.384 3.598 22.839 1.00 89.50 116 GLY A C 1
ATOM 841 O O . GLY A 1 116 ? 9.330 3.724 24.057 1.00 89.50 116 GLY A O 1
ATOM 842 N N . CYS A 1 117 ? 8.483 2.884 22.160 1.00 91.62 117 CYS A N 1
ATOM 843 C CA . CYS A 1 117 ? 7.335 2.237 22.807 1.00 91.62 117 CYS A CA 1
ATOM 844 C C . CYS A 1 117 ? 7.099 0.787 22.372 1.00 91.62 117 CYS A C 1
ATOM 846 O O . CYS A 1 117 ? 6.074 0.219 22.738 1.00 91.62 117 CYS A O 1
ATOM 848 N N . ALA A 1 118 ? 7.998 0.213 21.568 1.00 91.44 118 ALA A N 1
ATOM 849 C CA . ALA A 1 118 ? 7.936 -1.150 21.033 1.00 91.44 118 ALA A CA 1
ATOM 850 C C . ALA A 1 118 ? 6.676 -1.496 20.210 1.00 91.44 118 ALA A C 1
ATOM 852 O O . ALA A 1 118 ? 6.480 -2.647 19.832 1.00 91.44 118 ALA A O 1
ATOM 853 N N . LYS A 1 119 ? 5.822 -0.516 19.883 1.00 93.25 119 LYS A N 1
ATOM 854 C CA . LYS A 1 119 ? 4.646 -0.739 19.034 1.00 93.25 119 LYS A CA 1
ATOM 855 C C . LYS A 1 119 ? 5.053 -1.060 17.603 1.00 93.25 119 LYS A C 1
ATOM 857 O O . LYS A 1 119 ? 5.932 -0.397 17.047 1.00 93.25 119 LYS A O 1
ATOM 862 N N . SER A 1 120 ? 4.352 -2.026 17.019 1.00 94.31 120 SER A N 1
ATOM 863 C CA . SER A 1 120 ? 4.507 -2.440 15.627 1.00 94.31 120 SER A CA 1
ATOM 864 C C . SER A 1 120 ? 3.492 -1.748 14.721 1.00 94.31 120 SER A C 1
ATOM 866 O O . SER A 1 120 ? 2.328 -1.577 15.088 1.00 94.31 120 SER A O 1
ATOM 868 N N . TYR A 1 121 ? 3.925 -1.394 13.519 1.00 94.69 121 TYR A N 1
ATOM 869 C CA . TYR A 1 121 ? 3.125 -0.707 12.518 1.00 94.69 121 TYR A CA 1
ATOM 870 C C . TYR A 1 121 ? 3.305 -1.334 11.141 1.00 94.69 121 TYR A C 1
ATOM 872 O O . TYR A 1 121 ? 4.420 -1.695 10.769 1.00 94.69 121 TYR A O 1
ATOM 880 N N . ASP A 1 122 ? 2.222 -1.359 10.370 1.00 94.00 122 ASP A N 1
ATOM 881 C CA . ASP A 1 122 ? 2.222 -1.724 8.956 1.00 94.00 122 ASP A CA 1
ATOM 882 C C . ASP A 1 122 ? 1.995 -0.476 8.097 1.00 94.00 122 ASP A C 1
ATOM 884 O O . ASP A 1 122 ? 1.146 0.372 8.401 1.00 94.00 122 ASP A O 1
ATOM 888 N N . PHE A 1 123 ? 2.724 -0.355 6.991 1.00 94.81 123 PHE A N 1
ATOM 889 C CA . PHE A 1 123 ? 2.545 0.758 6.065 1.00 94.81 123 PHE A CA 1
ATOM 890 C C . PHE A 1 123 ? 1.281 0.590 5.205 1.00 94.81 123 PHE A C 1
ATOM 892 O O . PHE A 1 123 ? 1.055 -0.451 4.592 1.00 94.81 123 PHE A O 1
ATOM 899 N N . SER A 1 124 ? 0.444 1.624 5.113 1.00 94.94 124 SER A N 1
ATOM 900 C CA . SER A 1 124 ? -0.745 1.647 4.253 1.00 94.94 124 SER A CA 1
ATOM 901 C C . SER A 1 124 ? -0.497 2.455 2.983 1.00 94.94 124 SER A C 1
ATOM 903 O O . SER A 1 124 ? -0.421 3.684 3.013 1.00 94.94 124 SER A O 1
ATOM 905 N N . TRP A 1 125 ? -0.483 1.773 1.838 1.00 94.88 125 TRP A N 1
ATOM 906 C CA . TRP A 1 125 ? -0.334 2.393 0.518 1.00 94.88 125 TRP A CA 1
ATOM 907 C C . TRP A 1 125 ? -1.531 3.257 0.108 1.00 94.88 125 TRP A C 1
ATOM 909 O O . TRP A 1 125 ? -1.374 4.186 -0.680 1.00 94.88 125 TRP A O 1
ATOM 919 N N . CYS A 1 126 ? -2.727 2.977 0.637 1.00 95.00 126 CYS A N 1
ATOM 920 C CA . CYS A 1 126 ? -3.917 3.785 0.366 1.00 95.00 126 CYS A CA 1
ATOM 921 C C . CYS A 1 126 ? -3.866 5.161 1.037 1.00 95.00 126 CYS A C 1
ATOM 923 O O . CYS A 1 126 ? -4.318 6.136 0.445 1.00 95.00 126 CYS A O 1
ATOM 925 N N . SER A 1 127 ? -3.378 5.226 2.279 1.00 93.12 127 SER A N 1
ATOM 926 C CA . SER A 1 127 ? -3.397 6.446 3.099 1.00 93.12 127 SER A CA 1
ATOM 927 C C . SER A 1 127 ? -2.027 7.100 3.256 1.00 93.12 127 SER A C 1
ATOM 929 O O . SER A 1 127 ? -1.963 8.205 3.789 1.00 93.12 127 SER A O 1
ATOM 931 N N . ASN A 1 128 ? -0.962 6.443 2.787 1.00 93.94 128 ASN A N 1
ATOM 932 C CA . ASN A 1 128 ? 0.427 6.871 2.923 1.00 93.94 128 ASN A CA 1
ATOM 933 C C . ASN A 1 128 ? 0.842 7.104 4.386 1.00 93.94 128 ASN A C 1
ATOM 935 O O . ASN A 1 128 ? 1.453 8.117 4.720 1.00 93.94 128 ASN A O 1
ATOM 939 N N . LYS A 1 129 ? 0.427 6.197 5.277 1.00 94.25 129 LYS A N 1
ATOM 940 C CA . LYS A 1 129 ? 0.596 6.314 6.734 1.00 94.25 129 LYS A CA 1
ATOM 941 C C . LYS A 1 129 ? 0.896 4.957 7.360 1.00 94.25 129 LYS A C 1
ATOM 943 O O . LYS A 1 129 ? 0.556 3.922 6.790 1.00 94.25 129 LYS A O 1
ATOM 948 N N . LEU A 1 130 ? 1.474 4.984 8.556 1.00 94.56 130 LEU A N 1
ATOM 949 C CA . LEU A 1 130 ? 1.633 3.814 9.415 1.00 94.56 130 LEU A CA 1
ATOM 950 C C . LEU A 1 130 ? 0.333 3.515 10.170 1.00 94.56 130 LEU A C 1
ATOM 952 O O . LEU A 1 130 ? -0.237 4.397 10.816 1.00 94.56 130 LEU A O 1
ATOM 956 N N . CYS A 1 131 ? -0.122 2.269 10.091 1.00 94.25 131 CYS A N 1
ATOM 957 C CA . CYS A 1 131 ? -1.264 1.740 10.830 1.00 94.25 131 CYS A CA 1
ATOM 958 C C . CYS A 1 131 ? -0.757 0.845 11.964 1.00 94.25 131 CYS A C 1
ATOM 960 O O . CYS A 1 131 ? 0.107 0.006 11.736 1.00 94.25 131 CYS A O 1
ATOM 962 N N . ASP A 1 132 ? -1.278 1.026 13.176 1.00 93.69 132 ASP A N 1
ATOM 963 C CA . ASP A 1 132 ? -0.908 0.215 14.344 1.00 93.69 132 ASP A CA 1
ATOM 964 C C . ASP A 1 132 ? -1.315 -1.244 14.108 1.00 93.69 132 ASP A C 1
ATOM 966 O O . ASP A 1 132 ? -2.476 -1.505 13.803 1.00 93.69 132 ASP A O 1
ATOM 970 N N . ARG A 1 133 ? -0.379 -2.189 14.230 1.00 92.31 133 ARG A N 1
ATOM 971 C CA . ARG A 1 133 ? -0.608 -3.600 13.878 1.00 92.31 133 ARG A CA 1
ATOM 972 C C . ARG A 1 133 ? -1.603 -4.304 14.806 1.00 92.31 133 ARG A C 1
ATOM 974 O O . ARG A 1 133 ? -2.207 -5.298 14.407 1.00 92.31 133 ARG A O 1
ATOM 981 N N . GLU A 1 134 ? -1.804 -3.784 16.013 1.00 89.25 134 GLU A N 1
ATOM 982 C CA . GLU A 1 134 ? -2.642 -4.406 17.038 1.00 89.25 134 GLU A CA 1
ATOM 983 C C . GLU A 1 134 ? -3.972 -3.671 17.215 1.00 89.25 134 GLU A C 1
ATOM 985 O O . GLU A 1 134 ? -5.039 -4.275 17.103 1.00 89.25 134 GLU A O 1
ATOM 990 N N . LYS A 1 135 ? -3.931 -2.359 17.477 1.00 87.50 135 LYS A N 1
ATOM 991 C CA . LYS A 1 135 ? -5.122 -1.585 17.868 1.00 87.50 135 LYS A CA 1
ATOM 992 C C . LYS A 1 135 ? -5.960 -1.129 16.686 1.00 87.50 135 LYS A C 1
ATOM 994 O O . LYS A 1 135 ? -7.180 -1.217 16.725 1.00 87.50 135 LYS A O 1
ATOM 999 N N . ALA A 1 136 ? -5.306 -0.594 15.662 1.00 87.19 136 ALA A N 1
ATOM 1000 C CA . ALA A 1 136 ? -5.952 0.019 14.506 1.00 87.19 136 ALA A CA 1
ATOM 1001 C C . ALA A 1 136 ? -5.325 -0.534 13.226 1.00 87.19 136 ALA A C 1
ATOM 1003 O O . ALA A 1 136 ? -4.791 0.212 12.397 1.00 87.19 136 ALA A O 1
ATOM 1004 N N . LYS A 1 137 ? -5.371 -1.868 13.114 1.00 91.88 137 LYS A N 1
ATOM 1005 C CA . LYS A 1 137 ? -4.735 -2.611 12.026 1.00 91.88 137 LYS A CA 1
ATOM 1006 C C . LYS A 1 137 ? -5.215 -2.127 10.670 1.00 91.88 137 LYS A C 1
ATOM 1008 O O . LYS A 1 137 ? -6.383 -1.783 10.478 1.00 91.88 137 LYS A O 1
ATOM 1013 N N . ARG A 1 138 ? -4.302 -2.144 9.703 1.00 94.50 138 ARG A N 1
ATOM 1014 C CA . ARG A 1 138 ? -4.617 -1.817 8.315 1.00 94.50 138 ARG A CA 1
ATOM 1015 C C . ARG A 1 138 ? -5.682 -2.787 7.795 1.00 94.50 138 ARG A C 1
ATOM 1017 O O . ARG A 1 138 ? -5.435 -3.986 7.708 1.00 94.50 138 ARG A O 1
ATOM 1024 N N . ASN A 1 139 ? -6.844 -2.260 7.419 1.00 95.06 139 ASN A N 1
ATOM 1025 C CA . ASN A 1 139 ? -7.949 -3.039 6.866 1.00 95.06 139 ASN A CA 1
ATOM 1026 C C . ASN A 1 139 ? -8.206 -2.631 5.414 1.00 95.06 139 ASN A C 1
ATOM 1028 O O . ASN A 1 139 ? -8.916 -1.662 5.138 1.00 95.06 139 ASN A O 1
ATOM 1032 N N . HIS A 1 140 ? -7.567 -3.343 4.484 1.00 96.44 140 HIS A N 1
ATOM 1033 C CA . HIS A 1 140 ? -7.743 -3.146 3.046 1.00 96.44 140 HIS A CA 1
ATOM 1034 C C . HIS A 1 140 ? -8.795 -4.114 2.516 1.00 96.44 140 HIS A C 1
ATOM 1036 O O . HIS A 1 140 ? -8.602 -5.325 2.541 1.00 96.44 140 HIS A O 1
ATOM 1042 N N . CYS A 1 141 ? -9.895 -3.592 1.983 1.00 96.62 141 CYS A N 1
ATOM 1043 C CA . CYS A 1 141 ? -10.895 -4.435 1.346 1.00 96.62 141 CYS A CA 1
ATOM 1044 C C . CYS A 1 141 ? -10.438 -4.814 -0.069 1.00 96.62 141 CYS A C 1
ATOM 1046 O O . CYS A 1 141 ? -10.346 -3.946 -0.940 1.00 96.62 141 CYS A O 1
ATOM 1048 N N . ALA A 1 142 ? -10.224 -6.105 -0.333 1.00 94.56 142 ALA A N 1
ATOM 1049 C CA . ALA A 1 142 ? -9.847 -6.602 -1.660 1.00 94.56 142 ALA A CA 1
ATOM 1050 C C . ALA A 1 142 ? -10.921 -6.331 -2.736 1.00 94.56 142 ALA A C 1
ATOM 1052 O O . ALA A 1 142 ? -10.585 -6.020 -3.879 1.00 94.56 142 ALA A O 1
ATOM 1053 N N . LYS A 1 143 ? -12.213 -6.370 -2.368 1.00 95.44 143 LYS A N 1
ATOM 1054 C CA . LYS A 1 143 ? -13.342 -6.120 -3.286 1.00 95.44 143 LYS A CA 1
ATOM 1055 C C . LYS A 1 143 ? -13.458 -4.639 -3.663 1.00 95.44 143 LYS A C 1
ATOM 1057 O O . LYS A 1 143 ? -13.490 -4.300 -4.842 1.00 95.44 143 LYS A O 1
ATOM 1062 N N . CYS A 1 144 ? -13.440 -3.741 -2.673 1.00 95.94 144 CYS A N 1
ATOM 1063 C CA . CYS A 1 144 ? -13.486 -2.290 -2.904 1.00 95.94 144 CYS A CA 1
ATOM 1064 C C . CYS A 1 144 ? -12.128 -1.677 -3.287 1.00 95.94 144 CYS A C 1
ATOM 1066 O O . CYS A 1 144 ? -12.076 -0.504 -3.657 1.00 95.94 144 CYS A O 1
ATOM 1068 N N . LYS A 1 145 ? -11.033 -2.438 -3.167 1.00 94.81 145 LYS A N 1
ATOM 1069 C CA . LYS A 1 145 ? -9.650 -2.027 -3.464 1.00 94.81 145 LYS A CA 1
ATOM 1070 C C . LYS A 1 145 ? -9.216 -0.758 -2.722 1.00 94.81 145 LYS A C 1
ATOM 1072 O O . LYS A 1 145 ? -8.501 0.085 -3.271 1.00 94.81 145 LYS A O 1
ATOM 1077 N N . ARG A 1 146 ? -9.653 -0.616 -1.468 1.00 95.44 146 ARG A N 1
ATOM 1078 C CA . ARG A 1 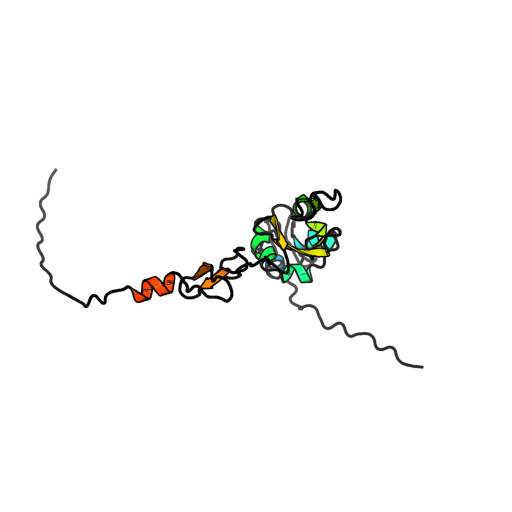146 ? -9.354 0.542 -0.615 1.00 95.44 146 ARG A CA 1
ATOM 1079 C C . ARG A 1 146 ? -9.249 0.151 0.858 1.00 95.44 146 ARG A C 1
ATOM 1081 O O . ARG A 1 146 ? -9.972 -0.738 1.306 1.00 95.44 146 ARG A O 1
ATOM 1088 N N . CYS A 1 147 ? -8.413 0.871 1.602 1.00 95.56 147 CYS A N 1
ATOM 1089 C CA . CYS A 1 147 ? -8.408 0.820 3.061 1.00 95.56 147 CYS A CA 1
ATOM 1090 C C . CYS A 1 147 ? -9.628 1.540 3.653 1.00 95.56 147 CYS A C 1
ATOM 1092 O O . CYS A 1 147 ? -10.029 2.592 3.147 1.00 95.56 147 CYS A O 1
ATOM 1094 N N . GLY A 1 148 ? -10.179 0.974 4.725 1.00 92.56 148 GLY A N 1
ATOM 1095 C CA . GLY A 1 148 ? -11.219 1.566 5.572 1.00 92.56 148 GLY A CA 1
ATOM 1096 C C . GLY A 1 148 ? -10.803 1.593 7.045 1.00 92.56 148 GLY A C 1
ATOM 1097 O O . GLY A 1 148 ? -9.620 1.427 7.362 1.00 92.56 148 GLY A O 1
ATOM 1098 N N . ASP A 1 149 ? -11.767 1.792 7.943 1.00 93.12 149 ASP A N 1
ATOM 1099 C CA . ASP A 1 149 ? -11.557 1.593 9.384 1.00 93.12 149 ASP A CA 1
ATOM 1100 C C . ASP A 1 149 ? -11.233 0.114 9.659 1.00 93.12 149 ASP A C 1
ATOM 1102 O O . ASP A 1 149 ? -11.703 -0.789 8.965 1.00 93.12 149 ASP A O 1
ATOM 1106 N N . HIS A 1 150 ? -10.435 -0.162 10.692 1.00 92.56 150 HIS A N 1
ATOM 1107 C CA . HIS A 1 150 ? -10.094 -1.526 11.113 1.00 92.56 150 HIS A CA 1
ATOM 1108 C C . HIS A 1 150 ? -11.307 -2.412 11.461 1.00 92.56 150 HIS A C 1
ATOM 1110 O O . HIS A 1 150 ? -11.169 -3.636 11.503 1.00 92.56 150 HIS A O 1
ATOM 1116 N N . ARG A 1 151 ? -12.476 -1.802 11.692 1.00 93.38 151 ARG A N 1
ATOM 1117 C CA . ARG A 1 151 ? -13.768 -2.446 11.984 1.00 93.38 151 ARG A CA 1
ATOM 1118 C C . ARG A 1 151 ? -14.721 -2.474 10.786 1.00 93.38 151 ARG A C 1
ATOM 1120 O O . ARG A 1 151 ? -15.855 -2.931 10.923 1.00 93.38 151 ARG A O 1
ATOM 1127 N N . ASP A 1 152 ? -14.300 -1.965 9.632 1.00 94.38 152 ASP A N 1
ATOM 1128 C CA . ASP A 1 152 ? -15.127 -2.014 8.432 1.00 94.38 152 ASP A CA 1
ATOM 1129 C C . ASP A 1 152 ? -15.225 -3.444 7.887 1.00 94.38 152 ASP A C 1
ATOM 1131 O O . ASP A 1 152 ? -14.228 -4.162 7.775 1.00 94.38 152 ASP A O 1
ATOM 1135 N N . VAL A 1 153 ? -16.431 -3.833 7.478 1.00 94.75 153 VAL A N 1
ATOM 1136 C CA . VAL A 1 153 ? -16.726 -5.115 6.826 1.00 94.75 153 VAL A CA 1
ATOM 1137 C C . VAL A 1 153 ? -17.330 -4.842 5.454 1.00 94.75 153 VAL A C 1
ATOM 1139 O O . VAL A 1 153 ? -18.045 -3.861 5.261 1.00 94.75 153 VAL A O 1
ATOM 1142 N N . HIS A 1 154 ? -17.017 -5.685 4.470 1.00 96.12 154 HIS A N 1
ATOM 1143 C CA . HIS A 1 154 ? -17.633 -5.615 3.148 1.00 96.12 154 HIS A CA 1
ATOM 1144 C C . HIS A 1 154 ? -18.945 -6.400 3.132 1.00 96.12 154 HIS A C 1
ATOM 1146 O O . HIS A 1 154 ? -18.947 -7.585 3.449 1.00 96.12 154 HIS A O 1
ATOM 1152 N N . CYS A 1 155 ? -20.039 -5.752 2.738 1.00 95.81 155 CYS A N 1
ATOM 1153 C CA . CYS A 1 155 ? -21.302 -6.427 2.474 1.00 95.81 155 CYS A CA 1
ATOM 1154 C C . CYS A 1 155 ? -21.371 -6.853 1.004 1.00 95.81 155 CYS A C 1
ATOM 1156 O O . CYS A 1 155 ? -21.261 -6.008 0.113 1.00 95.81 155 CYS A O 1
ATOM 1158 N N . ASP A 1 156 ? -21.600 -8.143 0.769 1.00 95.12 156 ASP A N 1
ATOM 1159 C CA . ASP A 1 156 ? -21.677 -8.717 -0.576 1.00 95.12 156 ASP A CA 1
ATOM 1160 C C . ASP A 1 156 ? -22.983 -8.382 -1.302 1.00 95.12 156 ASP A C 1
ATOM 1162 O O . ASP A 1 156 ? -22.972 -8.249 -2.523 1.00 95.12 156 ASP A O 1
ATOM 1166 N N . ASP A 1 157 ? -24.071 -8.139 -0.567 1.00 94.44 157 ASP A N 1
ATOM 1167 C CA . ASP A 1 157 ? -25.377 -7.819 -1.156 1.00 94.44 157 ASP A CA 1
ATOM 1168 C C . ASP A 1 157 ? -25.399 -6.422 -1.785 1.00 94.44 157 ASP A C 1
ATOM 1170 O O . ASP A 1 157 ? -25.917 -6.223 -2.882 1.00 94.44 157 ASP A O 1
ATOM 1174 N N . CYS A 1 158 ? -24.820 -5.429 -1.101 1.00 94.81 158 CYS A N 1
ATOM 1175 C CA . CYS A 1 158 ? -24.775 -4.051 -1.602 1.00 94.81 158 CYS A CA 1
ATOM 1176 C C . CYS A 1 158 ? -23.425 -3.653 -2.214 1.00 94.81 158 CYS A C 1
ATOM 1178 O O . CYS A 1 158 ? -23.293 -2.542 -2.738 1.00 94.81 158 CYS A O 1
ATOM 1180 N N . GLY A 1 159 ? -22.415 -4.524 -2.127 1.00 94.44 159 GLY A N 1
ATOM 1181 C CA . GLY A 1 159 ? -21.070 -4.299 -2.658 1.00 94.44 159 GLY A CA 1
ATOM 1182 C C . GLY A 1 159 ? -20.305 -3.155 -1.983 1.00 94.44 159 GLY A C 1
ATOM 1183 O O . GLY A 1 159 ? -19.403 -2.568 -2.591 1.00 94.44 159 GLY A O 1
ATOM 1184 N N . ARG A 1 160 ? -20.669 -2.779 -0.749 1.00 94.69 160 ARG A N 1
ATOM 1185 C CA . ARG A 1 160 ? -20.071 -1.647 -0.021 1.00 94.69 160 ARG A CA 1
ATOM 1186 C C . ARG A 1 160 ? -19.494 -2.088 1.315 1.00 94.69 160 ARG A C 1
ATOM 1188 O O . ARG A 1 160 ? -20.077 -2.894 2.033 1.00 94.69 160 ARG A O 1
ATOM 1195 N N . CYS A 1 161 ? -18.357 -1.493 1.666 1.00 96.12 161 CYS A N 1
ATOM 1196 C CA . CYS A 1 161 ? -17.854 -1.552 3.032 1.00 96.12 161 CYS A CA 1
ATOM 1197 C C . CYS A 1 161 ? -18.668 -0.638 3.942 1.00 96.12 161 CYS A C 1
ATOM 1199 O O . CYS A 1 161 ? -19.000 0.484 3.550 1.00 96.12 161 CYS A O 1
ATOM 1201 N N . TYR A 1 162 ? -18.935 -1.106 5.152 1.00 94.69 162 TYR A N 1
ATOM 1202 C CA . TYR A 1 162 ? -19.621 -0.358 6.192 1.00 94.69 162 TYR A CA 1
ATOM 1203 C C . TYR A 1 162 ? -18.964 -0.628 7.545 1.00 94.69 162 TYR A C 1
ATOM 1205 O O . TYR A 1 162 ? -18.267 -1.625 7.727 1.00 94.69 162 TYR A O 1
ATOM 1213 N N . PHE A 1 163 ? -19.214 0.268 8.490 1.00 94.50 163 PHE A N 1
ATOM 1214 C CA . PHE A 1 163 ? -18.693 0.173 9.839 1.00 94.50 163 PHE A CA 1
ATOM 1215 C C . PHE A 1 163 ? -19.484 -0.853 10.661 1.00 94.50 163 PHE A C 1
ATOM 1217 O O . PHE A 1 163 ? -20.643 -0.605 10.986 1.00 94.50 163 PHE A O 1
ATOM 1224 N N . ALA A 1 164 ? -18.868 -1.983 11.020 1.00 92.69 164 ALA A N 1
ATOM 1225 C CA . ALA A 1 164 ? -19.554 -3.053 11.752 1.00 92.69 164 ALA A CA 1
ATOM 1226 C C . ALA A 1 164 ? -19.457 -2.918 13.286 1.00 92.69 164 ALA A C 1
ATOM 1228 O O . ALA A 1 164 ? -20.109 -3.659 14.015 1.00 92.69 164 ALA A O 1
ATOM 1229 N N . GLY A 1 165 ? -18.685 -1.957 13.807 1.00 89.31 165 GLY A N 1
ATOM 1230 C CA . GLY A 1 165 ? -18.520 -1.758 15.251 1.00 89.31 165 GLY A CA 1
ATOM 1231 C C . GLY A 1 165 ? -17.572 -2.757 15.914 1.00 89.31 165 GLY A C 1
ATOM 1232 O O . GLY A 1 165 ? -16.797 -3.449 15.258 1.00 89.31 165 GLY A O 1
ATOM 1233 N N . VAL A 1 166 ? -17.591 -2.795 17.248 1.00 84.50 166 VAL A N 1
ATOM 1234 C CA . VAL A 1 166 ? -16.821 -3.779 18.024 1.00 84.50 166 VAL A CA 1
ATOM 1235 C C . VAL A 1 166 ? -17.611 -5.088 18.019 1.00 84.50 166 VAL A C 1
ATOM 1237 O O . VAL A 1 166 ? -18.796 -5.084 18.333 1.00 84.50 166 VAL A O 1
ATOM 1240 N N . SER A 1 167 ? -16.976 -6.196 17.633 1.00 81.81 167 SER A N 1
ATOM 1241 C CA . SER A 1 167 ? -17.621 -7.518 17.525 1.00 81.81 167 SER A CA 1
ATOM 1242 C C . SER A 1 167 ? -18.778 -7.600 16.513 1.00 81.81 167 SER A C 1
ATOM 1244 O O . SER A 1 167 ? -19.682 -8.410 16.688 1.00 81.81 167 SER A O 1
ATOM 1246 N N . SER A 1 168 ? -18.744 -6.798 15.442 1.00 81.06 168 SER A N 1
ATOM 1247 C CA . SER A 1 168 ? -19.755 -6.807 14.366 1.00 81.06 168 SER A CA 1
ATOM 1248 C C . SER A 1 168 ? -21.188 -6.535 14.848 1.00 81.06 168 SER A C 1
ATOM 1250 O O . SER A 1 168 ? -22.143 -7.139 14.366 1.00 81.06 168 SER A O 1
ATOM 1252 N N . SER A 1 169 ? -21.340 -5.635 15.823 1.00 87.19 169 SER A N 1
ATOM 1253 C CA . SER A 1 169 ? -22.623 -5.295 16.444 1.00 87.19 169 SER A CA 1
ATOM 1254 C C . SER A 1 169 ? -23.570 -4.494 15.546 1.00 87.19 169 SER A C 1
ATOM 1256 O O . SER A 1 169 ? -24.764 -4.439 15.831 1.00 87.19 169 SER A O 1
ATOM 1258 N N . PHE A 1 170 ? -23.062 -3.836 14.500 1.00 89.81 170 PHE A N 1
ATOM 1259 C CA . PHE A 1 170 ? -23.887 -3.071 13.565 1.00 89.81 170 PHE A CA 1
ATOM 1260 C C . PHE A 1 170 ? -24.171 -3.876 12.297 1.00 89.81 170 PHE A C 1
ATOM 1262 O O . PHE A 1 170 ? -23.269 -4.465 11.697 1.00 89.81 170 PHE A O 1
ATOM 1269 N N . ALA A 1 171 ? -25.436 -3.876 11.880 1.00 90.94 171 ALA A N 1
ATOM 1270 C CA . ALA A 1 171 ? -25.866 -4.476 10.627 1.00 90.94 171 ALA A CA 1
ATOM 1271 C C . ALA A 1 171 ? -25.491 -3.591 9.426 1.00 90.94 171 ALA A C 1
ATOM 1273 O O . ALA A 1 171 ? -25.221 -2.395 9.561 1.00 90.94 171 ALA A O 1
ATOM 1274 N N . CYS A 1 172 ? -25.488 -4.182 8.229 1.00 92.69 172 CYS A N 1
ATOM 1275 C CA . CYS A 1 172 ? -25.325 -3.409 7.003 1.00 92.69 172 CYS A CA 1
ATOM 1276 C C . CYS A 1 172 ? -26.477 -2.396 6.863 1.00 92.69 172 CYS A C 1
ATOM 1278 O O . CYS A 1 172 ? -27.639 -2.783 6.956 1.00 92.69 172 CYS A O 1
ATOM 1280 N N . PRO A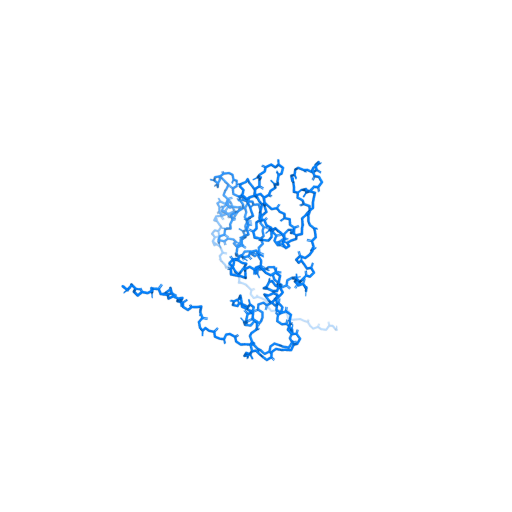 1 173 ? -26.221 -1.138 6.473 1.00 91.88 173 PRO A N 1
ATOM 1281 C CA . PRO A 1 173 ? -27.291 -0.177 6.171 1.00 91.88 173 PRO A CA 1
ATOM 1282 C C . PRO A 1 173 ? -28.252 -0.635 5.057 1.00 91.88 173 PRO A C 1
ATOM 1284 O O . PRO A 1 173 ? -29.330 -0.078 4.866 1.00 91.88 173 PRO A O 1
ATOM 1287 N N . CYS A 1 174 ? -27.841 -1.622 4.262 1.00 91.75 174 CYS A N 1
ATOM 1288 C CA . CYS A 1 174 ? -28.646 -2.236 3.219 1.00 91.75 174 CYS A CA 1
ATOM 1289 C C . CYS A 1 174 ? -29.738 -3.168 3.764 1.00 91.75 174 CYS A C 1
ATOM 1291 O O . CYS A 1 174 ? -30.814 -3.234 3.173 1.00 91.75 174 CYS A O 1
ATOM 1293 N N . THR A 1 175 ? -29.505 -3.841 4.896 1.00 85.50 175 THR A N 1
ATOM 1294 C CA . THR A 1 175 ? -30.487 -4.757 5.495 1.00 85.50 175 THR A CA 1
ATOM 1295 C C . THR A 1 175 ? -31.615 -3.995 6.184 1.00 85.50 175 THR A C 1
ATOM 1297 O O . THR A 1 175 ? -32.754 -4.443 6.153 1.00 85.50 175 THR A O 1
ATOM 1300 N N . GLU A 1 176 ? -31.337 -2.804 6.720 1.00 73.50 176 GLU A N 1
ATOM 1301 C CA . GLU A 1 176 ? -32.358 -1.934 7.332 1.00 73.50 176 GLU A CA 1
ATOM 1302 C C . GLU A 1 176 ? -33.334 -1.339 6.301 1.00 73.50 176 GLU A C 1
ATOM 1304 O O . GLU A 1 176 ? -34.503 -1.089 6.592 1.00 73.50 176 GLU A O 1
ATOM 1309 N N . LYS A 1 177 ? -32.872 -1.143 5.060 1.00 63.94 177 LYS A N 1
ATOM 1310 C CA . LYS A 1 177 ? -33.726 -0.687 3.952 1.00 63.94 177 LYS A CA 1
ATOM 1311 C C . LYS A 1 177 ? -34.610 -1.803 3.395 1.00 63.94 177 LYS A C 1
ATOM 1313 O O . LYS A 1 177 ? -35.691 -1.527 2.885 1.00 63.94 177 LYS A O 1
ATOM 1318 N N . ALA A 1 178 ? -34.171 -3.056 3.504 1.00 57.97 178 ALA A N 1
ATOM 1319 C CA . ALA A 1 178 ? -34.956 -4.212 3.078 1.00 57.97 178 ALA A CA 1
ATOM 1320 C C . ALA A 1 178 ? -36.124 -4.507 4.038 1.00 57.97 178 ALA A C 1
ATOM 1322 O O . ALA A 1 178 ? -37.196 -4.899 3.590 1.00 57.97 178 ALA A O 1
ATOM 1323 N N . SER A 1 179 ? -35.961 -4.253 5.340 1.00 54.19 179 SER A N 1
ATOM 1324 C CA . SER A 1 179 ? -37.001 -4.465 6.360 1.00 54.19 179 SER A CA 1
ATOM 1325 C C . SER A 1 179 ? -38.071 -3.365 6.433 1.00 54.19 179 SER A C 1
ATOM 1327 O O . SER A 1 179 ? -39.019 -3.493 7.203 1.00 54.19 179 SER A O 1
ATOM 1329 N N . THR A 1 180 ? -37.958 -2.302 5.630 1.00 49.59 180 THR A N 1
ATOM 1330 C CA . THR A 1 180 ? -38.901 -1.165 5.603 1.00 49.59 180 THR A CA 1
ATOM 1331 C C . THR A 1 180 ? -39.624 -0.983 4.267 1.00 49.59 180 THR A C 1
ATOM 1333 O O . THR A 1 180 ? -40.259 0.046 4.051 1.00 49.59 180 THR A O 1
ATOM 1336 N N . SER A 1 181 ? -39.594 -1.974 3.372 1.00 41.53 181 SER A N 1
ATOM 1337 C CA . SER A 1 181 ? -40.416 -1.922 2.155 1.00 41.53 181 SER A CA 1
ATOM 1338 C C . SER A 1 181 ? -41.851 -2.382 2.460 1.00 41.53 181 SER A C 1
ATOM 1340 O O . SER A 1 181 ? -42.035 -3.559 2.777 1.00 41.53 181 SER A O 1
ATOM 1342 N N . PRO A 1 182 ? -42.883 -1.517 2.367 1.00 39.88 182 PRO A N 1
ATOM 1343 C CA . PRO A 1 182 ? -44.252 -1.998 2.280 1.00 39.88 182 PRO A CA 1
ATOM 1344 C C . PRO A 1 182 ? -44.414 -2.738 0.950 1.00 39.88 182 PRO A C 1
ATOM 1346 O O . PRO A 1 182 ? -44.020 -2.239 -0.106 1.00 39.88 182 PRO A O 1
ATOM 1349 N N . ALA A 1 183 ? -44.989 -3.937 1.014 1.00 44.66 183 ALA A N 1
ATOM 1350 C CA . ALA A 1 183 ? -45.531 -4.610 -0.151 1.00 44.66 183 ALA A CA 1
ATOM 1351 C C . ALA A 1 183 ? -46.570 -3.679 -0.788 1.00 44.66 183 ALA A C 1
ATOM 1353 O O . ALA A 1 183 ? -47.611 -3.407 -0.194 1.00 44.66 183 ALA A O 1
ATOM 1354 N N . VAL A 1 184 ? -46.266 -3.154 -1.971 1.00 45.56 184 VAL A N 1
ATOM 1355 C CA . VAL A 1 184 ? -47.290 -2.598 -2.849 1.00 45.56 184 VAL A CA 1
ATOM 1356 C C . VAL A 1 184 ? -47.502 -3.596 -3.969 1.00 45.56 184 VAL A C 1
ATOM 1358 O O . VAL A 1 184 ? -46.714 -3.718 -4.906 1.00 45.56 184 VAL A O 1
ATOM 1361 N N . ASP A 1 185 ? -48.558 -4.370 -3.751 1.00 40.78 185 ASP A N 1
ATOM 1362 C CA . ASP A 1 185 ? -49.228 -5.222 -4.712 1.00 40.78 185 ASP A CA 1
ATOM 1363 C C . ASP A 1 185 ? -49.577 -4.481 -6.006 1.00 40.78 185 ASP A C 1
ATOM 1365 O O . ASP A 1 185 ? -49.758 -3.263 -6.064 1.00 40.78 185 ASP A O 1
ATOM 1369 N N . ALA A 1 186 ? -49.687 -5.294 -7.048 1.00 46.16 186 ALA A N 1
ATOM 1370 C CA . ALA A 1 186 ? -50.057 -4.939 -8.399 1.00 46.16 186 ALA A CA 1
ATOM 1371 C C . ALA A 1 186 ? -51.369 -4.141 -8.504 1.00 46.16 186 ALA A C 1
ATOM 1373 O O . ALA A 1 186 ? -52.388 -4.501 -7.919 1.00 46.16 186 ALA A O 1
ATOM 1374 N N . ALA A 1 187 ? -51.386 -3.168 -9.414 1.00 37.84 187 ALA A N 1
ATOM 1375 C CA . ALA A 1 187 ? -52.590 -2.816 -10.156 1.00 37.84 187 ALA A CA 1
ATOM 1376 C C . ALA A 1 187 ? -52.207 -2.532 -11.612 1.00 37.84 187 ALA A C 1
ATOM 1378 O O . ALA A 1 187 ? -51.538 -1.552 -11.933 1.00 37.84 187 ALA A O 1
ATOM 1379 N N . ALA A 1 188 ? -52.592 -3.462 -12.480 1.00 39.09 188 ALA A N 1
ATOM 1380 C CA . ALA A 1 188 ? -52.449 -3.383 -13.920 1.00 39.09 188 ALA A CA 1
ATOM 1381 C C . ALA A 1 188 ? -53.750 -2.886 -14.577 1.00 39.09 188 ALA A C 1
ATOM 1383 O O . ALA A 1 188 ? -54.831 -3.307 -14.166 1.00 39.09 188 ALA A O 1
ATOM 1384 N N . LYS A 1 189 ? -53.557 -2.164 -15.699 1.00 38.84 189 LYS A N 1
ATOM 1385 C CA . LYS A 1 189 ? -54.452 -1.877 -16.855 1.00 38.84 189 LYS A CA 1
ATOM 1386 C C . LYS A 1 189 ? -55.467 -0.724 -16.740 1.00 38.84 189 LYS A C 1
ATOM 1388 O O . LYS A 1 189 ? -55.855 -0.405 -15.622 1.00 38.84 189 LYS A O 1
ATOM 1393 N N . PRO A 1 190 ? -56.031 -0.230 -17.874 1.00 42.19 190 PRO A N 1
ATOM 1394 C CA . PRO A 1 190 ? -55.623 -0.236 -19.308 1.00 42.19 190 PRO A CA 1
ATOM 1395 C C . PRO A 1 190 ? -55.394 1.229 -19.809 1.00 42.19 190 PRO A C 1
ATOM 1397 O O . PRO A 1 190 ? -55.621 2.154 -19.047 1.00 42.19 190 PRO A O 1
ATOM 1400 N N . GLY A 1 191 ? -54.779 1.564 -20.949 1.00 40.94 191 GLY A N 1
ATOM 1401 C CA . GLY A 1 191 ? -55.168 1.266 -22.329 1.00 40.94 191 GLY A CA 1
ATOM 1402 C C . GLY A 1 191 ? -56.266 2.229 -22.802 1.00 40.94 191 GLY A C 1
ATOM 1403 O O . GLY A 1 191 ? -57.417 1.919 -22.547 1.00 40.94 191 GLY A O 1
ATOM 1404 N N . ASP A 1 192 ? -55.898 3.330 -23.469 1.00 38.16 192 ASP A N 1
ATOM 1405 C CA . ASP A 1 192 ? -56.741 4.035 -24.448 1.00 38.16 192 ASP A CA 1
ATOM 1406 C C . ASP A 1 192 ? -55.845 4.758 -25.473 1.00 38.16 192 ASP A C 1
ATOM 1408 O O . ASP A 1 192 ? -54.960 5.545 -25.124 1.00 38.16 192 ASP A O 1
ATOM 1412 N N . ASP A 1 193 ? -56.052 4.372 -26.732 1.00 44.69 193 ASP A N 1
ATOM 1413 C CA . ASP A 1 193 ? -55.625 5.021 -27.969 1.00 44.69 193 ASP A CA 1
ATOM 1414 C C . ASP A 1 193 ? -56.294 6.395 -28.094 1.00 44.69 193 ASP A C 1
ATOM 1416 O O . ASP A 1 193 ? -57.492 6.495 -27.858 1.00 44.69 193 ASP A O 1
ATOM 1420 N N . GLU A 1 194 ? -55.568 7.407 -28.574 1.00 46.97 194 GLU A N 1
ATOM 1421 C CA . GLU A 1 194 ? -56.148 8.404 -29.481 1.00 46.97 194 GLU A CA 1
ATOM 1422 C C . GLU A 1 194 ? -55.038 9.087 -30.296 1.00 46.97 194 GLU A C 1
ATOM 1424 O O . GLU A 1 194 ? -54.171 9.807 -29.796 1.00 46.97 194 GLU A O 1
ATOM 1429 N N . GLU A 1 195 ? -55.056 8.760 -31.583 1.00 47.66 195 GLU A N 1
ATOM 1430 C CA . GLU A 1 195 ? -54.318 9.375 -32.672 1.00 47.66 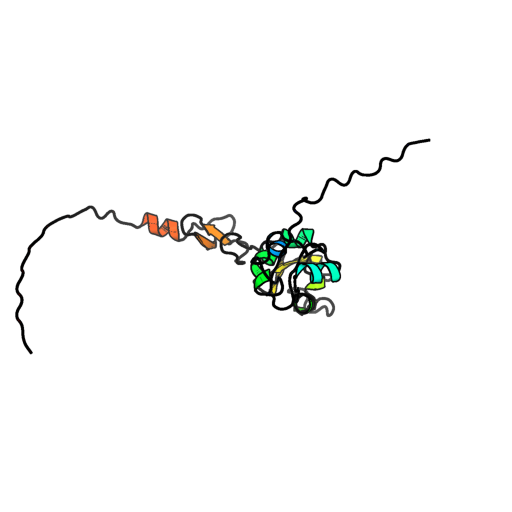195 GLU A CA 1
ATOM 1431 C C . GLU A 1 195 ? -55.041 10.671 -33.076 1.00 47.66 195 GLU A C 1
ATOM 1433 O O . GLU A 1 195 ? -56.193 10.620 -33.490 1.00 47.66 195 GLU A O 1
ATOM 1438 N N . GLU A 1 196 ? -54.377 11.828 -33.032 1.00 44.41 196 GLU A N 1
ATOM 1439 C CA . GLU A 1 196 ? -54.728 12.925 -33.940 1.00 44.41 196 GLU A CA 1
ATOM 1440 C C . GLU A 1 196 ? -53.501 13.796 -34.230 1.00 44.41 196 GLU A C 1
ATOM 1442 O O . GLU A 1 196 ? -52.930 14.458 -33.360 1.00 44.41 196 GLU A O 1
ATOM 1447 N N . GLY A 1 197 ? -53.061 13.756 -35.487 1.00 40.97 197 GLY A N 1
ATOM 1448 C CA . GLY A 1 197 ? -52.120 14.717 -36.034 1.00 40.97 197 GLY A CA 1
ATOM 1449 C C . GLY A 1 197 ? -52.826 16.007 -36.442 1.00 40.97 197 GLY A C 1
ATOM 1450 O O . GLY A 1 197 ? -53.953 15.984 -36.922 1.00 40.97 197 GLY A O 1
ATOM 1451 N N . CYS A 1 198 ? -52.120 17.132 -36.362 1.00 45.44 198 CYS A N 1
ATOM 1452 C CA . CYS A 1 198 ? -52.354 18.256 -37.261 1.00 45.44 198 CYS A CA 1
ATOM 1453 C C . CYS A 1 198 ? -51.056 19.051 -37.463 1.00 45.44 198 CYS A C 1
ATOM 1455 O O . CYS A 1 198 ? -50.207 19.151 -36.580 1.00 45.44 198 CYS A O 1
ATOM 1457 N N . VAL A 1 199 ? -50.902 19.519 -38.695 1.00 45.28 199 VAL A N 1
ATOM 1458 C CA . VAL A 1 199 ? -49.705 20.020 -39.380 1.00 45.28 199 VAL A CA 1
ATOM 1459 C C . VAL A 1 199 ? -49.547 21.541 -39.153 1.00 45.28 199 VAL A C 1
ATOM 1461 O O . VAL A 1 199 ? -50.453 22.169 -38.617 1.00 45.28 199 VAL A O 1
ATOM 1464 N N . ILE A 1 200 ? -48.453 22.104 -39.701 1.00 41.53 200 ILE A N 1
ATOM 1465 C CA . ILE A 1 200 ? -48.161 23.502 -40.126 1.00 41.53 200 ILE A CA 1
ATOM 1466 C C . ILE A 1 200 ? -47.935 24.546 -39.008 1.00 41.53 200 ILE A C 1
ATOM 1468 O O . ILE A 1 200 ? -48.754 24.690 -38.114 1.00 41.53 200 ILE A O 1
ATOM 1472 N N . MET A 1 201 ? -46.852 25.340 -38.986 1.00 42.59 201 MET A N 1
ATOM 1473 C CA . MET A 1 201 ? -45.940 25.841 -40.039 1.00 42.59 201 MET A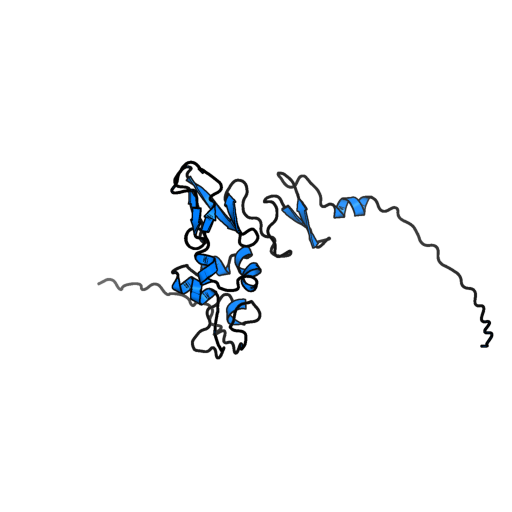 CA 1
ATOM 1474 C C . MET A 1 201 ? -44.459 25.725 -39.662 1.00 42.59 201 MET A C 1
ATOM 1476 O O . MET A 1 201 ? -44.150 25.810 -38.453 1.00 42.59 201 MET A O 1
#

Organism: Saprolegnia parasitica (strain CBS 223.65) (NCBI:txid695850)

InterPro domains:
  IPR033467 Tesmin/TSO1-like CXC domain [SM01114] (14-54)

Sequence (201 aa):
MSPSVLPTMLPASTKLNSCRCAGGCRNGRCACVKEGSMCGVTCRCTSCKNPFLSIAMAGIDVSTLVRDDCFMHNLSKIRDMMTKLHEVIPVPCCPSIASNQNVSILQCIDGFTCAGCAKSYDFSWCSNKLCDREKAKRNHCAKCKRCGDHRDVHCDDCGRCYFAGVSSSFACPCTEKASTSPAVDAAAKPGDDEEEGCVIM

Radius of gyration: 26.71 Å; chains: 1; bounding box: 88×67×63 Å

Foldseek 3Di:
DDDDDDDPPDDDPPPLQEEAAQVQQQACVRRQLVVLHDHDPRYNYPNHQNLLVLCVVLVHDSVVQVPDLQNRLCSNVDPHNNVQQQDKDAQPDDCVDPVRGIDGNVADQVWDADPVPRWIWHAGSQVRHTAGCPPFNFDADNQVSHTDTSQWDADPVVRDIDRLPDPSVDDDPVVVVVVPDDDDDDDDDDDDDDDDDDDDD